Protein AF-A0A9P9AIS2-F1 (afdb_monomer)

pLDDT: mean 71.6, std 15.48, range [32.34, 92.25]

Mean predicted aligned error: 16.29 Å

InterPro domains:
  IPR005828 Major facilitator, sugar transporter-like [PF00083] (1-88)
  IPR013708 Shikimate dehydrogenase substrate binding, N-terminal [PF08501] (95-143)
  IPR022893 Shikimate dehydrogenase family [PTHR21089] (99-207)
  IPR036259 MFS transporter superfamily [G3DSA:1.20.1250.20] (1-88)
  IPR036291 NAD(P)-binding domain superfamily [SSF51735] (161-276)
  IPR046346 Aminoacid dehydrogenase-like, N-terminal domain superfamily [SSF53223] (96-160)

Solvent-accessible surface area (backbone atoms only — not comparable to full-atom values): 16142 Å² total; per-residue (Å²): 105,74,69,56,54,50,49,50,53,54,52,49,67,67,33,68,70,44,41,74,74,73,45,68,96,79,60,56,77,67,55,56,53,50,50,51,51,50,54,48,51,50,52,53,49,51,52,54,55,45,52,54,50,49,52,56,44,32,75,75,68,38,59,64,59,58,51,51,50,53,47,51,52,48,51,48,52,51,59,64,52,62,69,74,56,93,69,94,86,82,95,80,66,98,82,59,53,69,76,58,47,55,65,53,59,67,39,92,85,49,65,58,46,82,41,54,89,88,42,24,50,69,50,60,87,75,42,76,43,61,39,71,68,14,60,76,50,58,35,29,35,34,36,37,64,45,75,46,97,88,72,48,78,38,43,34,29,31,40,58,64,22,51,25,52,43,47,40,44,46,76,76,39,59,63,45,64,65,69,26,50,67,29,29,61,43,73,44,61,84,54,77,64,38,41,23,44,54,46,22,39,41,77,73,31,38,26,24,50,94,83,53,90,81,88,75,89,47,71,71,58,53,71,74,47,82,79,41,45,37,38,37,32,54,48,88,83,82,80,83,91,67,62,34,37,38,39,40,69,61,92,74,93,52,100,63,54,83,58,57,55,36,46,79,76,47,66,26,52,76,43,61,48,83,53,41,81,108

Radius of gyration: 22.43 Å; Cα contacts (8 Å, |Δi|>4): 313; chains: 1; bounding box: 65×53×56 Å

Foldseek 3Di:
DLVVVLVVLVVLLPDPVNCVPPNDPDDDPVVSVVVSVCVSVVVVVCVVVLVVVQVVCCVVPNNPVSVVVVVVVVVVVVVVVVPVPPDDDDDDDPPCVLVVVLVVCPPPPHFKDFDDPPCQQVCCVSFPEEDPLSVQLSGFGMWGWDQDPVRDIGIYTYHCLLVLLLCLCCVVPVCLLPVQAQFAEEEADDDSSSSSNVCNSCVPSNHDDPNDDDDDDDPVSVVVGHFGQEYEYPDADDEGDAEHEYEYQDDDGDQDGVNNCCVVPHVYHYGGNVRSVD

Secondary structure (DSSP, 8-state):
-HHHHHHHHHHHHH-HHHHHHHS-TT--HHHHHHHHHHHHHHHHHHHHHHHHHHHHHHHHH-SHHHHHHHHHHHHHHHHHHGGGSSS------TTSHHHHHHHHHTSTT--EEE--TTSTTGGGGGSSEE-HHHHHHT--SEEEEEE-TTS-EEEEEE-THHHHHHHHHHHH-TTHHHHTTT--EEEE--SHHHHHHHHIIIIIS---STT------SHHHHHTSPPPSEEEESSS----SSS-EEEE----S-SS-TTHHHHHHH--EEE-TTTT--

Structure (mmCIF, N/CA/C/O backbone):
data_AF-A0A9P9AIS2-F1
#
_entry.id   AF-A0A9P9AIS2-F1
#
loop_
_atom_site.group_PDB
_atom_site.id
_atom_site.type_symbol
_atom_site.label_atom_id
_atom_site.label_alt_id
_atom_site.label_comp_id
_atom_site.label_asym_id
_atom_site.label_entity_id
_atom_site.label_seq_id
_atom_site.pdbx_PDB_ins_code
_atom_site.Cartn_x
_atom_site.Cartn_y
_atom_site.Cartn_z
_atom_site.occupancy
_atom_site.B_iso_or_equiv
_atom_site.auth_seq_id
_atom_site.auth_comp_id
_atom_site.auth_asym_id
_atom_site.auth_atom_id
_atom_site.pdbx_PDB_model_num
ATOM 1 N N . MET A 1 1 ? 13.148 8.745 3.336 1.00 49.62 1 MET A N 1
ATOM 2 C CA . MET A 1 1 ? 13.350 9.157 1.929 1.00 49.62 1 MET A CA 1
ATOM 3 C C . MET A 1 1 ? 14.808 9.426 1.582 1.00 49.62 1 MET A C 1
ATOM 5 O O . MET A 1 1 ? 15.335 8.689 0.771 1.00 49.62 1 MET A O 1
ATOM 9 N N . PHE A 1 2 ? 15.511 10.345 2.255 1.00 46.72 2 PHE A N 1
ATOM 10 C CA . PHE A 1 2 ? 16.887 10.746 1.892 1.00 46.72 2 PHE A CA 1
ATOM 11 C C . PHE A 1 2 ? 17.890 9.603 1.635 1.00 46.72 2 PHE A C 1
ATOM 13 O O . PHE A 1 2 ? 18.637 9.636 0.657 1.00 46.72 2 PHE A O 1
ATOM 20 N N . GLY A 1 3 ? 17.900 8.586 2.506 1.00 47.88 3 GLY A N 1
ATOM 21 C CA . GLY A 1 3 ? 18.776 7.420 2.366 1.00 47.88 3 GLY A CA 1
ATOM 22 C C . GLY A 1 3 ? 18.378 6.499 1.211 1.00 47.88 3 GLY A C 1
ATOM 23 O O . GLY A 1 3 ? 19.255 5.992 0.522 1.00 47.88 3 GLY A O 1
ATOM 24 N N . TYR A 1 4 ? 17.075 6.343 0.958 1.00 57.88 4 TYR A N 1
ATOM 25 C CA . TYR A 1 4 ? 16.559 5.564 -0.169 1.00 57.88 4 TYR A CA 1
ATOM 26 C C . TYR A 1 4 ? 16.889 6.244 -1.497 1.00 57.88 4 TYR A C 1
ATOM 28 O O . TYR A 1 4 ? 17.464 5.605 -2.366 1.00 57.88 4 TYR A O 1
ATOM 36 N N . ASP A 1 5 ? 16.620 7.546 -1.626 1.00 55.81 5 ASP A N 1
ATOM 37 C CA . ASP A 1 5 ? 16.882 8.290 -2.863 1.00 55.81 5 ASP A CA 1
ATOM 38 C C . ASP A 1 5 ? 18.386 8.345 -3.163 1.00 55.81 5 ASP A C 1
ATOM 40 O O . ASP A 1 5 ? 18.806 8.099 -4.290 1.00 55.81 5 ASP A O 1
ATOM 44 N N . SER A 1 6 ? 19.223 8.558 -2.140 1.00 55.41 6 SER A N 1
ATOM 45 C CA . SER A 1 6 ? 20.685 8.526 -2.295 1.00 55.41 6 SER A CA 1
ATOM 46 C C . SER A 1 6 ? 21.195 7.131 -2.680 1.00 55.41 6 SER A C 1
ATOM 48 O O . SER A 1 6 ? 22.064 7.014 -3.544 1.00 55.41 6 SER A O 1
ATOM 50 N N . ALA A 1 7 ? 20.650 6.067 -2.075 1.00 60.53 7 ALA A N 1
ATOM 51 C CA . ALA A 1 7 ? 21.010 4.687 -2.398 1.00 60.53 7 ALA A CA 1
ATOM 52 C C . ALA A 1 7 ? 20.516 4.270 -3.790 1.00 60.53 7 ALA A C 1
ATOM 54 O O . ALA A 1 7 ? 21.234 3.587 -4.515 1.00 60.53 7 ALA A O 1
ATOM 55 N N . PHE A 1 8 ? 19.325 4.713 -4.190 1.00 66.44 8 PHE A N 1
ATOM 56 C CA . PHE A 1 8 ? 18.747 4.456 -5.503 1.00 66.44 8 PHE A CA 1
ATOM 57 C C . PHE A 1 8 ? 19.509 5.199 -6.603 1.00 66.44 8 PHE A C 1
ATOM 59 O O . PHE A 1 8 ? 19.852 4.591 -7.616 1.00 66.44 8 PHE A O 1
ATOM 66 N N . ILE A 1 9 ? 19.846 6.478 -6.397 1.00 65.19 9 ILE A N 1
ATOM 67 C CA . ILE A 1 9 ? 20.710 7.250 -7.303 1.00 65.19 9 ILE A CA 1
ATOM 68 C C . ILE A 1 9 ? 22.076 6.565 -7.412 1.00 65.19 9 ILE A C 1
ATOM 70 O O . ILE A 1 9 ? 22.525 6.274 -8.518 1.00 65.19 9 ILE A O 1
ATOM 74 N N . GLY A 1 10 ? 22.706 6.226 -6.282 1.00 64.12 10 GLY A N 1
ATOM 75 C CA . GLY A 1 10 ? 23.985 5.514 -6.262 1.00 64.12 10 GLY A CA 1
ATOM 76 C C . GLY A 1 10 ? 23.929 4.178 -7.008 1.00 64.12 10 GLY A C 1
ATOM 77 O O . GLY A 1 10 ? 24.762 3.917 -7.874 1.00 64.12 10 GLY A O 1
ATOM 78 N N . GLY A 1 11 ? 22.906 3.362 -6.746 1.00 65.88 11 GLY A N 1
ATOM 79 C CA . GLY A 1 11 ? 22.681 2.085 -7.421 1.00 65.88 11 GLY A CA 1
ATOM 80 C C . GLY A 1 11 ? 22.458 2.252 -8.923 1.00 65.88 11 GLY A C 1
ATOM 81 O O . GLY A 1 11 ? 23.098 1.569 -9.721 1.00 65.88 11 GLY A O 1
ATOM 82 N N . THR A 1 12 ? 21.639 3.225 -9.324 1.00 66.56 12 THR A N 1
ATOM 83 C CA . THR A 1 12 ? 21.341 3.518 -10.733 1.00 66.56 12 THR A CA 1
ATOM 84 C C . THR A 1 12 ? 22.596 3.926 -11.503 1.00 66.56 12 THR A C 1
ATOM 86 O O . THR A 1 12 ? 22.830 3.416 -12.595 1.00 66.56 12 THR A O 1
ATOM 89 N N . LEU A 1 13 ? 23.464 4.759 -10.916 1.00 66.12 13 LEU A N 1
ATOM 90 C CA . LEU A 1 13 ? 24.734 5.172 -11.531 1.00 66.12 13 LEU A CA 1
ATOM 91 C C . LEU A 1 13 ? 25.732 4.011 -11.690 1.00 66.12 13 LEU A C 1
ATOM 93 O O . LEU A 1 13 ? 26.607 4.047 -12.561 1.00 66.12 13 LEU A O 1
ATOM 97 N N . THR A 1 14 ? 25.611 2.958 -10.875 1.00 64.56 14 THR A N 1
ATOM 98 C CA . THR A 1 14 ? 26.461 1.763 -10.997 1.00 64.56 14 THR A CA 1
ATOM 99 C C . THR A 1 14 ? 25.994 0.780 -12.070 1.00 64.56 14 THR A C 1
ATOM 101 O O . THR A 1 14 ? 26.821 -0.021 -12.523 1.00 64.56 14 THR A O 1
ATOM 104 N N . LEU A 1 15 ? 24.731 0.865 -12.514 1.00 66.81 15 LEU A N 1
ATOM 105 C CA . LEU A 1 15 ? 24.146 -0.067 -13.478 1.00 66.81 15 LEU A CA 1
ATOM 106 C C . LEU A 1 15 ? 24.895 -0.036 -14.824 1.00 66.81 15 LEU A C 1
ATOM 108 O O . LEU A 1 15 ? 25.108 1.043 -15.385 1.00 66.81 15 LEU A O 1
ATOM 112 N N . PRO A 1 16 ? 25.228 -1.207 -15.404 1.00 60.47 16 PRO A N 1
ATOM 113 C CA . PRO A 1 16 ? 25.856 -1.286 -16.724 1.00 60.47 16 PRO A CA 1
ATOM 114 C C . PRO A 1 16 ? 25.036 -0.592 -17.821 1.00 60.47 16 PRO A C 1
ATOM 116 O O . PRO A 1 16 ? 25.604 0.097 -18.663 1.00 60.47 16 PRO A O 1
ATOM 119 N N . ALA A 1 17 ? 23.703 -0.707 -17.768 1.00 63.50 17 ALA A N 1
ATOM 120 C CA . ALA A 1 17 ? 22.791 -0.058 -18.711 1.00 63.50 17 ALA A CA 1
ATOM 121 C C . ALA A 1 17 ? 22.872 1.477 -18.635 1.00 63.50 17 ALA A C 1
ATOM 123 O O . ALA A 1 17 ? 22.972 2.154 -19.657 1.00 63.50 17 ALA A O 1
ATOM 124 N N . PHE A 1 18 ? 22.920 2.032 -17.420 1.00 63.72 18 PHE A N 1
ATOM 125 C CA . PHE A 1 18 ? 23.061 3.472 -17.218 1.00 63.72 18 PHE A CA 1
ATOM 126 C C . PHE A 1 18 ? 24.416 3.975 -17.730 1.00 63.72 18 PHE A C 1
ATOM 128 O O . PHE A 1 18 ? 24.476 4.954 -18.472 1.00 63.72 18 PHE A O 1
ATOM 135 N N . LYS A 1 19 ? 25.504 3.262 -17.408 1.00 65.19 19 LYS A N 1
ATOM 136 C CA . LYS A 1 19 ? 26.856 3.577 -17.902 1.00 65.19 19 LYS A CA 1
ATOM 137 C C . LYS A 1 19 ? 26.950 3.507 -19.426 1.00 65.19 19 LYS A C 1
ATOM 139 O O . LYS A 1 19 ? 27.566 4.377 -20.024 1.00 65.19 19 LYS A O 1
ATOM 144 N N . SER A 1 20 ? 26.300 2.530 -20.055 1.00 61.94 20 SER A N 1
ATOM 145 C CA . SER A 1 20 ? 26.267 2.395 -21.516 1.00 61.94 20 SER A CA 1
ATOM 146 C C . SER A 1 20 ? 25.517 3.534 -22.214 1.00 61.94 20 SER A C 1
ATOM 148 O O . SER A 1 20 ? 25.789 3.806 -23.381 1.00 61.94 20 SER A O 1
ATOM 150 N N . ARG A 1 21 ? 24.539 4.155 -21.543 1.00 62.09 21 ARG A N 1
ATOM 151 C CA . ARG A 1 21 ? 23.636 5.146 -22.147 1.00 62.09 21 ARG A CA 1
ATOM 152 C C . ARG A 1 21 ? 24.008 6.592 -21.826 1.00 62.09 21 ARG A C 1
ATOM 154 O O . ARG A 1 21 ? 23.832 7.459 -22.678 1.00 62.09 21 ARG A O 1
ATOM 161 N N . PHE A 1 22 ? 24.497 6.838 -20.614 1.00 65.62 22 PHE A N 1
ATOM 162 C CA . PHE A 1 22 ? 24.764 8.172 -20.069 1.00 65.62 22 PHE A CA 1
ATOM 163 C C . PHE A 1 22 ? 26.191 8.330 -19.524 1.00 65.62 22 PHE A C 1
ATOM 165 O O . PHE A 1 22 ? 26.574 9.430 -19.129 1.00 65.62 22 PHE A O 1
ATOM 172 N N . GLY A 1 23 ? 26.982 7.252 -19.476 1.00 59.84 23 GLY A N 1
ATOM 173 C CA . GLY A 1 23 ? 28.380 7.312 -19.059 1.00 59.84 23 GLY A CA 1
ATOM 174 C C . GLY A 1 23 ? 29.260 7.969 -20.131 1.00 59.84 23 GLY A C 1
ATOM 175 O O . GLY A 1 23 ? 29.020 7.765 -21.322 1.00 59.84 23 GLY A O 1
ATOM 176 N N . PRO A 1 24 ? 30.294 8.746 -19.755 1.00 54.38 24 PRO A N 1
ATOM 177 C CA . PRO A 1 24 ? 31.275 9.227 -20.720 1.00 54.38 24 PRO A CA 1
ATOM 178 C C . PRO A 1 24 ? 31.989 8.025 -21.343 1.00 54.38 24 PRO A C 1
ATOM 180 O O . PRO A 1 24 ? 32.438 7.141 -20.612 1.00 54.38 24 PRO A O 1
ATOM 183 N N . ALA A 1 25 ? 32.116 8.012 -22.671 1.00 50.78 25 ALA A N 1
ATOM 184 C CA . ALA A 1 25 ? 32.712 6.909 -23.427 1.00 50.78 25 ALA A CA 1
ATOM 185 C C . ALA A 1 25 ? 34.157 6.553 -22.999 1.00 50.78 25 ALA A C 1
ATOM 187 O O . ALA A 1 25 ? 34.585 5.437 -23.263 1.00 50.78 25 ALA A O 1
ATOM 188 N N . ASP A 1 26 ? 34.852 7.447 -22.275 1.00 51.66 26 ASP A N 1
ATOM 189 C CA . ASP A 1 26 ? 36.255 7.312 -21.840 1.00 51.66 26 ASP A CA 1
ATOM 190 C C . ASP A 1 26 ? 36.499 7.686 -20.353 1.00 51.66 26 ASP A C 1
ATOM 192 O O . ASP A 1 26 ? 37.522 8.270 -19.987 1.00 51.66 26 ASP A O 1
ATOM 196 N N . ALA A 1 27 ? 35.563 7.403 -19.440 1.00 52.28 27 ALA A N 1
ATOM 197 C CA . ALA A 1 27 ? 35.760 7.736 -18.024 1.00 52.28 27 ALA A CA 1
ATOM 198 C C . ALA A 1 27 ? 36.690 6.738 -17.304 1.00 52.28 27 ALA A C 1
ATOM 200 O O . ALA A 1 27 ? 36.272 5.655 -16.894 1.00 52.28 27 ALA A O 1
ATOM 201 N N . SER A 1 28 ? 37.940 7.141 -17.060 1.00 54.16 28 SER A N 1
ATOM 202 C CA . SER A 1 28 ? 38.787 6.539 -16.019 1.00 54.16 28 SER A CA 1
ATOM 203 C C . SER A 1 28 ? 38.023 6.468 -14.681 1.00 54.16 28 SER A C 1
ATOM 205 O O . SER A 1 28 ? 37.231 7.361 -14.375 1.00 54.16 28 SER A O 1
ATOM 207 N N . GLY A 1 29 ? 38.240 5.427 -13.866 1.00 56.41 29 GLY A N 1
ATOM 208 C CA . GLY A 1 29 ? 37.430 5.144 -12.664 1.00 56.41 29 GLY A CA 1
ATOM 209 C C . GLY A 1 29 ? 37.249 6.314 -11.679 1.00 56.41 29 GLY A C 1
ATOM 210 O O . GLY A 1 29 ? 36.226 6.383 -10.998 1.00 56.41 29 GLY A O 1
ATOM 211 N N . ASN A 1 30 ? 38.174 7.281 -11.662 1.00 56.72 30 ASN A N 1
ATOM 212 C CA . ASN A 1 30 ? 38.060 8.502 -10.860 1.00 56.72 30 ASN A CA 1
ATOM 213 C C . ASN A 1 30 ? 36.921 9.433 -11.314 1.00 56.72 30 ASN A C 1
ATOM 215 O O . ASN A 1 30 ? 36.244 10.019 -10.475 1.00 56.72 30 ASN A O 1
ATOM 219 N N . THR A 1 31 ? 36.653 9.556 -12.615 1.00 58.88 31 THR A N 1
ATOM 220 C CA . THR A 1 31 ? 35.688 10.534 -13.147 1.00 58.88 31 THR A CA 1
ATOM 221 C C . THR A 1 31 ? 34.235 10.132 -12.859 1.00 58.88 31 THR A C 1
ATOM 223 O O . THR A 1 31 ? 33.400 10.985 -12.561 1.00 58.88 31 THR A O 1
ATOM 226 N N . ALA A 1 32 ? 33.927 8.831 -12.877 1.00 60.06 32 ALA A N 1
ATOM 227 C CA . ALA A 1 32 ? 32.591 8.306 -12.569 1.00 60.06 32 ALA A CA 1
ATOM 228 C C . ALA A 1 32 ? 32.250 8.390 -11.068 1.00 60.06 32 ALA A C 1
ATOM 230 O O . ALA A 1 32 ? 31.109 8.689 -10.698 1.00 60.06 32 ALA A O 1
ATOM 231 N N . ALA A 1 33 ? 33.245 8.167 -10.203 1.00 60.94 33 ALA A N 1
ATOM 232 C CA . ALA A 1 33 ? 33.103 8.343 -8.761 1.00 60.94 33 ALA A CA 1
ATOM 233 C C . ALA A 1 33 ? 32.867 9.820 -8.406 1.00 60.94 33 ALA A C 1
ATOM 235 O O . ALA A 1 33 ? 31.947 10.127 -7.648 1.00 60.94 33 ALA A O 1
ATOM 236 N N . SER A 1 34 ? 33.619 10.741 -9.023 1.00 65.19 34 SER A N 1
ATOM 237 C CA . SER A 1 34 ? 33.411 12.184 -8.855 1.00 65.19 34 SER A CA 1
ATOM 238 C C . SER A 1 34 ? 32.039 12.643 -9.357 1.00 65.19 34 SER A C 1
ATOM 240 O O . SER A 1 34 ? 31.379 13.411 -8.665 1.00 65.19 34 SER A O 1
ATOM 242 N N . LEU A 1 35 ? 31.561 12.145 -10.504 1.00 66.81 35 LEU A N 1
ATOM 243 C CA . LEU A 1 35 ? 30.224 12.472 -11.017 1.00 66.81 35 LEU A CA 1
ATOM 244 C C . LEU A 1 35 ? 29.118 12.008 -10.055 1.00 66.81 35 LEU A C 1
ATOM 246 O O . LEU A 1 35 ? 28.203 12.767 -9.747 1.00 66.81 35 LEU A O 1
ATOM 250 N N . SER A 1 36 ? 29.233 10.784 -9.534 1.00 63.94 36 SER A N 1
ATOM 251 C CA . SER A 1 36 ? 28.271 10.233 -8.571 1.00 63.94 36 SER A CA 1
ATOM 252 C C . SER A 1 36 ? 28.259 11.031 -7.270 1.00 63.94 36 SER A C 1
ATOM 254 O O . SER A 1 36 ? 27.193 11.361 -6.752 1.00 63.94 36 SER A O 1
ATOM 256 N N . ALA A 1 37 ? 29.441 11.413 -6.780 1.00 68.62 37 ALA A N 1
ATOM 257 C CA . ALA A 1 37 ? 29.578 12.267 -5.608 1.00 68.62 37 ALA A CA 1
ATOM 258 C C . ALA A 1 37 ? 28.977 13.665 -5.836 1.00 68.62 37 ALA A C 1
ATOM 260 O O . ALA A 1 37 ? 28.320 14.193 -4.941 1.00 68.62 37 ALA A O 1
ATOM 261 N N . ILE A 1 38 ? 29.134 14.251 -7.028 1.00 74.19 38 ILE A N 1
ATOM 262 C CA . ILE A 1 38 ? 28.543 15.551 -7.386 1.00 74.19 38 ILE A CA 1
ATOM 263 C C . ILE A 1 38 ? 27.016 15.464 -7.460 1.00 74.19 38 ILE A C 1
ATOM 265 O O . ILE A 1 38 ? 26.338 16.335 -6.924 1.00 74.19 38 ILE A O 1
ATOM 269 N N . ILE A 1 39 ? 26.454 14.416 -8.069 1.00 72.38 39 ILE A N 1
ATOM 270 C CA . ILE A 1 39 ? 24.995 14.241 -8.170 1.00 72.38 39 ILE A CA 1
ATOM 271 C C . ILE A 1 39 ? 24.381 14.089 -6.776 1.00 72.38 39 ILE A C 1
ATOM 273 O O . ILE A 1 39 ? 23.425 14.788 -6.441 1.00 72.38 39 ILE A O 1
ATOM 277 N N . VAL A 1 40 ? 24.960 13.215 -5.946 1.00 69.50 40 VAL A N 1
ATOM 278 C CA . VAL A 1 40 ? 24.475 12.986 -4.583 1.00 69.50 40 VAL A CA 1
ATOM 279 C C . VAL A 1 40 ? 24.632 14.254 -3.747 1.00 69.50 40 VAL A C 1
ATOM 281 O O . VAL A 1 40 ? 23.651 14.712 -3.178 1.00 69.50 40 VAL A O 1
ATOM 284 N N . SER A 1 41 ? 25.805 14.891 -3.718 1.00 77.62 41 SER A N 1
ATOM 285 C CA . SER A 1 41 ? 26.003 16.119 -2.924 1.00 77.62 41 SER A CA 1
ATOM 286 C C . SER A 1 41 ? 25.110 17.281 -3.376 1.00 77.62 41 SER A C 1
ATOM 288 O O . SER A 1 41 ? 24.593 18.009 -2.531 1.00 77.62 41 SER A O 1
ATOM 290 N N . THR A 1 42 ? 24.846 17.420 -4.678 1.00 77.12 42 THR A N 1
ATOM 291 C CA . THR A 1 42 ? 23.924 18.437 -5.214 1.00 77.12 42 THR A CA 1
ATOM 292 C C . THR A 1 42 ? 22.481 18.170 -4.781 1.00 77.12 42 THR A C 1
ATOM 294 O O . THR A 1 42 ? 21.787 19.095 -4.359 1.00 77.12 42 THR A O 1
ATOM 297 N N . PHE A 1 43 ? 22.037 16.908 -4.815 1.00 75.31 43 PHE A N 1
ATOM 298 C CA . PHE A 1 43 ? 20.732 16.503 -4.285 1.00 75.31 43 PHE A CA 1
ATOM 299 C C . PHE A 1 43 ? 20.626 16.800 -2.783 1.00 75.31 43 PHE A C 1
ATOM 301 O O . PHE A 1 43 ? 19.666 17.427 -2.339 1.00 75.31 43 PHE A O 1
ATOM 308 N N . GLN A 1 44 ? 21.651 16.432 -2.009 1.00 76.44 44 GLN A N 1
ATOM 309 C CA . GLN A 1 44 ? 21.681 16.662 -0.565 1.00 76.44 44 GLN A CA 1
ATOM 310 C C . GLN A 1 44 ? 21.638 18.157 -0.216 1.00 76.44 44 GLN A C 1
ATOM 312 O O . GLN A 1 44 ? 20.874 18.558 0.663 1.00 76.44 44 GLN A O 1
ATOM 317 N N . ALA A 1 45 ? 22.400 18.988 -0.933 1.00 80.31 45 ALA A N 1
ATOM 318 C CA . ALA A 1 45 ? 22.374 20.439 -0.777 1.00 80.31 45 ALA A CA 1
ATOM 319 C C . ALA A 1 45 ? 20.994 21.018 -1.126 1.00 80.31 45 ALA A C 1
ATOM 321 O O . ALA A 1 45 ? 20.438 21.797 -0.352 1.00 80.31 45 ALA A O 1
ATOM 322 N N . GLY A 1 46 ? 20.402 20.591 -2.247 1.00 81.19 46 GLY A N 1
ATOM 323 C CA . GLY A 1 46 ? 19.066 21.017 -2.664 1.00 81.19 4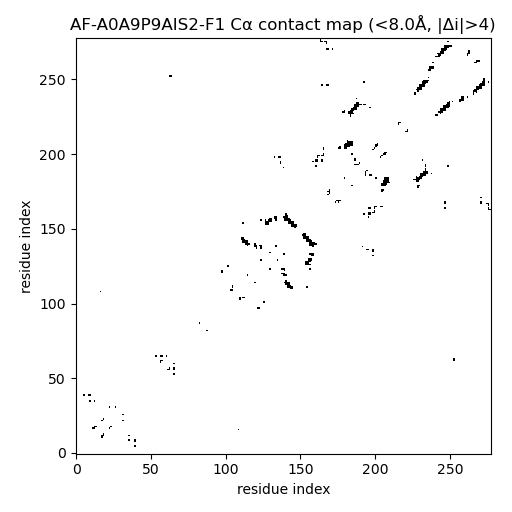6 GLY A CA 1
ATOM 324 C C . GLY A 1 46 ? 17.998 20.696 -1.620 1.00 81.19 46 GLY A C 1
ATOM 325 O O . GLY A 1 46 ? 17.183 21.553 -1.284 1.00 81.19 46 GLY A O 1
ATOM 326 N N . CYS A 1 47 ? 18.037 19.501 -1.035 1.00 76.25 47 CYS A N 1
ATOM 327 C CA . CYS A 1 47 ? 17.098 19.137 0.017 1.00 76.25 47 CYS A CA 1
ATOM 328 C C . CYS A 1 47 ? 17.364 19.866 1.346 1.00 76.25 47 CYS A C 1
ATOM 330 O O . CYS A 1 47 ? 16.405 20.206 2.036 1.00 76.25 47 CYS A O 1
ATOM 332 N N . PHE A 1 48 ? 18.624 20.143 1.702 1.00 81.31 48 PHE A N 1
ATOM 333 C CA . PHE A 1 48 ? 18.973 20.913 2.902 1.00 81.31 48 PHE A CA 1
ATOM 334 C C . PHE A 1 48 ? 18.422 22.344 2.834 1.00 81.31 48 PHE A C 1
ATOM 336 O O . PHE A 1 48 ? 17.667 22.767 3.711 1.00 81.31 48 PHE A O 1
ATOM 343 N N . PHE A 1 49 ? 18.727 23.073 1.757 1.00 83.38 49 PHE A N 1
ATOM 344 C CA . PHE A 1 49 ? 18.215 24.432 1.569 1.00 83.38 49 PHE A CA 1
ATOM 345 C C . PHE A 1 49 ? 16.706 24.443 1.313 1.00 83.38 49 PHE A C 1
ATOM 347 O O . PHE A 1 49 ? 16.005 25.315 1.823 1.00 83.38 49 PHE A O 1
ATOM 354 N N . GLY A 1 50 ? 16.188 23.445 0.593 1.00 79.69 50 GLY A N 1
ATOM 355 C CA . GLY A 1 50 ? 14.757 23.266 0.369 1.00 79.69 50 GLY A CA 1
ATOM 356 C C . GLY A 1 50 ? 13.980 23.100 1.673 1.00 79.69 50 GLY A C 1
ATOM 357 O O . GLY A 1 50 ? 12.953 23.746 1.848 1.00 79.69 50 GLY A O 1
ATOM 358 N N . ALA A 1 51 ? 14.488 22.313 2.626 1.00 78.25 51 ALA A N 1
ATOM 359 C CA . ALA A 1 51 ? 13.856 22.137 3.932 1.00 78.25 51 ALA A CA 1
ATOM 360 C C . ALA A 1 51 ? 13.820 23.442 4.746 1.00 78.25 51 ALA A C 1
ATOM 362 O O . ALA A 1 51 ? 12.787 23.766 5.334 1.00 78.25 51 ALA A O 1
ATOM 363 N N . ILE A 1 52 ? 14.910 24.219 4.734 1.00 82.88 52 ILE A N 1
ATOM 364 C CA . ILE A 1 52 ? 14.990 25.518 5.424 1.00 82.88 52 ILE A CA 1
ATOM 365 C C . ILE A 1 52 ? 14.013 26.527 4.806 1.00 82.88 52 ILE A C 1
ATOM 367 O O . ILE A 1 52 ? 13.261 27.188 5.524 1.00 82.88 52 ILE A O 1
ATOM 371 N N . LEU A 1 53 ? 13.989 26.627 3.474 1.00 81.12 53 LEU A N 1
ATOM 372 C CA . LEU A 1 53 ? 13.108 27.550 2.759 1.00 81.12 53 LEU A CA 1
ATOM 373 C C . LEU A 1 53 ? 11.639 27.160 2.931 1.00 81.12 53 LEU A C 1
ATOM 375 O O . LEU A 1 53 ? 10.816 28.011 3.260 1.00 81.12 53 LEU A O 1
ATOM 379 N N . VAL A 1 54 ? 11.306 25.875 2.784 1.00 74.44 54 VAL A N 1
ATOM 380 C CA . VAL A 1 54 ? 9.941 25.378 2.995 1.00 74.44 54 VAL A CA 1
ATOM 381 C C . VAL A 1 54 ? 9.483 25.649 4.420 1.00 74.44 54 VAL A C 1
ATOM 383 O O . VAL A 1 54 ? 8.342 26.066 4.587 1.00 74.44 54 VAL A O 1
ATOM 386 N N . TYR A 1 55 ? 10.334 25.465 5.433 1.00 75.62 55 TYR A N 1
ATOM 387 C CA . TYR A 1 55 ? 9.988 25.800 6.816 1.00 75.62 55 TYR A CA 1
ATOM 388 C C . TYR A 1 55 ? 9.642 27.291 6.964 1.00 75.62 55 TYR A C 1
ATOM 390 O O . TYR A 1 55 ? 8.545 27.627 7.412 1.00 75.62 55 TYR A O 1
ATOM 398 N N . TYR A 1 56 ? 10.514 28.179 6.476 1.00 79.50 56 TYR A N 1
ATOM 399 C CA . TYR A 1 56 ? 10.311 29.630 6.531 1.00 79.50 56 TYR A CA 1
ATOM 400 C C . TYR A 1 56 ? 9.033 30.091 5.808 1.00 79.50 56 TYR A C 1
ATOM 402 O O . TYR A 1 56 ? 8.231 30.852 6.356 1.00 79.50 56 TYR A O 1
ATOM 410 N N . PHE A 1 57 ? 8.811 29.620 4.577 1.00 74.50 57 PHE A N 1
ATOM 411 C CA . PHE A 1 57 ? 7.635 30.000 3.793 1.00 74.50 57 PHE A CA 1
ATOM 412 C C . PHE A 1 57 ? 6.352 29.342 4.303 1.00 74.50 57 PHE A C 1
ATOM 414 O O . PHE A 1 57 ? 5.286 29.950 4.224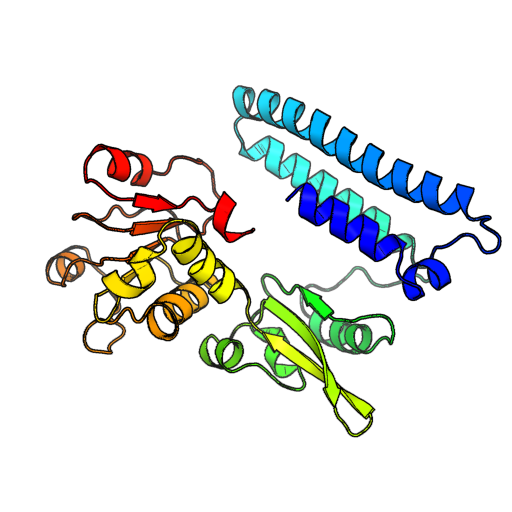 1.00 74.50 57 PHE A O 1
ATOM 421 N N . THR A 1 58 ? 6.437 28.140 4.878 1.00 71.44 58 THR A N 1
ATOM 422 C CA . THR A 1 58 ? 5.282 27.471 5.490 1.00 71.44 58 THR A CA 1
ATOM 423 C C . THR A 1 58 ? 4.781 28.232 6.713 1.00 71.44 58 THR A C 1
ATOM 425 O O . THR A 1 58 ? 3.567 28.361 6.862 1.00 71.44 58 THR A O 1
ATOM 428 N N . GLU A 1 59 ? 5.673 28.760 7.560 1.00 75.38 59 GLU A N 1
ATOM 429 C CA . GLU A 1 59 ? 5.257 29.555 8.725 1.00 75.38 59 GLU A CA 1
ATOM 430 C C . GLU A 1 59 ? 4.666 30.915 8.335 1.00 75.38 59 GLU A C 1
ATOM 432 O O . GLU A 1 59 ? 3.700 31.356 8.954 1.00 75.38 59 GLU A O 1
ATOM 437 N N . LYS A 1 60 ? 5.189 31.570 7.288 1.00 71.31 60 LYS A N 1
ATOM 438 C CA . LYS A 1 60 ? 4.700 32.899 6.877 1.00 71.31 60 LYS A CA 1
ATOM 439 C C . LYS A 1 60 ? 3.476 32.890 5.962 1.00 71.31 60 LYS A C 1
ATOM 441 O O . LYS A 1 60 ? 2.651 33.792 6.064 1.00 71.31 60 LYS A O 1
ATOM 446 N N . LEU A 1 61 ? 3.383 31.938 5.034 1.00 68.00 61 LEU A N 1
ATOM 447 C CA . LEU A 1 61 ? 2.395 31.948 3.941 1.00 68.00 61 LEU A CA 1
ATOM 448 C C . LEU A 1 61 ? 1.419 30.764 4.000 1.00 68.00 61 LEU A C 1
ATOM 450 O O . LEU A 1 61 ? 0.515 30.652 3.168 1.00 68.00 61 LEU A O 1
ATOM 454 N N . GLY A 1 62 ? 1.591 29.868 4.975 1.00 65.81 62 GLY A N 1
ATOM 455 C CA . GLY A 1 62 ? 0.893 28.590 5.016 1.00 65.81 62 GLY A CA 1
ATOM 456 C C . GLY A 1 62 ? 1.423 27.606 3.966 1.00 65.81 62 GLY A C 1
ATOM 457 O O . GLY A 1 62 ? 2.151 27.950 3.044 1.00 65.81 62 GLY A O 1
ATOM 458 N N . ARG A 1 63 ? 1.051 26.330 4.091 1.00 60.16 63 ARG A N 1
ATOM 459 C CA . ARG A 1 63 ? 1.653 25.214 3.330 1.00 60.16 63 ARG A CA 1
ATOM 460 C C . ARG A 1 63 ? 1.217 25.111 1.860 1.00 60.16 63 ARG A C 1
ATOM 462 O O . ARG A 1 63 ? 1.865 24.417 1.085 1.00 60.16 63 ARG A O 1
ATOM 469 N N . ARG A 1 64 ? 0.123 25.775 1.464 1.00 63.31 64 ARG A N 1
ATOM 470 C CA . ARG A 1 64 ? -0.479 25.641 0.121 1.00 63.31 64 ARG A CA 1
ATOM 471 C C . ARG A 1 64 ? 0.383 26.267 -0.975 1.00 63.31 64 ARG A C 1
ATOM 473 O O . ARG A 1 64 ? 0.600 25.627 -1.997 1.00 63.31 64 ARG A O 1
ATOM 480 N N . ILE A 1 65 ? 0.854 27.496 -0.760 1.00 71.62 65 ILE A N 1
ATOM 481 C CA . ILE A 1 65 ? 1.649 28.236 -1.751 1.00 71.62 65 ILE A CA 1
ATOM 482 C C . ILE A 1 65 ? 3.016 27.560 -1.964 1.00 71.62 65 ILE A C 1
ATOM 484 O O . ILE A 1 65 ? 3.304 27.220 -3.109 1.00 71.62 65 ILE A O 1
ATOM 488 N N . PRO A 1 66 ? 3.788 27.214 -0.912 1.00 72.81 66 PRO A N 1
ATOM 489 C CA . PRO A 1 66 ? 5.061 26.514 -1.075 1.00 72.81 66 PRO A CA 1
ATOM 490 C C . PRO A 1 66 ? 4.915 25.158 -1.772 1.00 72.81 66 PRO A C 1
ATOM 492 O O . PRO A 1 66 ? 5.745 24.804 -2.596 1.00 72.81 66 PRO A O 1
ATOM 495 N N . LEU A 1 67 ? 3.844 24.399 -1.500 1.00 69.56 67 LEU A N 1
ATOM 496 C CA . LEU A 1 67 ? 3.602 23.122 -2.184 1.00 69.56 67 LEU A CA 1
ATOM 497 C C . LEU A 1 67 ? 3.250 23.301 -3.665 1.00 69.56 67 LEU A C 1
ATOM 499 O O . LEU A 1 67 ? 3.679 22.494 -4.487 1.00 69.56 67 LEU A O 1
ATOM 503 N N . MET A 1 68 ? 2.491 24.344 -4.015 1.00 74.44 68 MET A N 1
ATOM 504 C CA . MET A 1 68 ? 2.221 24.686 -5.415 1.00 74.44 68 MET A CA 1
ATOM 505 C C . MET A 1 68 ? 3.497 25.123 -6.140 1.00 74.44 68 MET A C 1
ATOM 507 O O . MET A 1 68 ? 3.710 24.718 -7.277 1.00 74.44 68 MET A O 1
ATOM 511 N N . GLU A 1 69 ? 4.368 25.886 -5.478 1.00 78.06 69 GLU A N 1
ATOM 512 C CA . GLU A 1 69 ? 5.667 26.290 -6.023 1.00 78.06 69 GLU A CA 1
ATOM 513 C C . GLU A 1 69 ? 6.616 25.099 -6.184 1.00 78.06 69 GLU A C 1
ATOM 515 O O . GLU A 1 69 ? 7.200 24.926 -7.250 1.00 78.06 69 GLU A O 1
ATOM 520 N N . CYS A 1 70 ? 6.719 24.220 -5.182 1.00 72.94 70 CYS A N 1
ATOM 521 C CA . CYS A 1 70 ? 7.480 22.976 -5.295 1.00 72.94 70 CYS A CA 1
ATOM 522 C C . CYS A 1 70 ? 6.947 22.091 -6.429 1.00 72.94 70 CYS A C 1
ATOM 524 O O . CYS A 1 70 ? 7.741 21.536 -7.185 1.00 72.94 70 CYS A O 1
ATOM 526 N N . GLY A 1 71 ? 5.621 21.989 -6.573 1.00 71.25 71 GLY A N 1
ATOM 527 C CA . GLY A 1 71 ? 4.979 21.285 -7.683 1.00 71.25 71 GLY A CA 1
ATOM 528 C C . GLY A 1 71 ? 5.330 21.899 -9.037 1.00 71.25 71 GLY A C 1
ATOM 529 O O . GLY A 1 71 ? 5.742 21.183 -9.940 1.00 71.25 71 GLY A O 1
ATOM 530 N N . ALA A 1 72 ? 5.280 23.226 -9.161 1.00 76.94 72 ALA A N 1
ATOM 531 C CA . ALA A 1 72 ? 5.650 23.926 -10.388 1.00 76.94 72 ALA A CA 1
ATOM 532 C C . ALA A 1 72 ? 7.140 23.763 -10.737 1.00 76.94 72 ALA A C 1
ATOM 534 O O . ALA A 1 72 ? 7.482 23.574 -11.903 1.00 76.94 72 ALA A O 1
ATOM 535 N N . ILE A 1 73 ? 8.031 23.798 -9.741 1.00 79.25 73 ILE A N 1
ATOM 536 C CA . ILE A 1 73 ? 9.469 23.543 -9.921 1.00 79.25 73 ILE A CA 1
ATOM 537 C C . ILE A 1 73 ? 9.704 22.091 -10.349 1.00 79.25 73 ILE A C 1
ATOM 539 O O . ILE A 1 73 ? 10.512 21.839 -11.243 1.00 79.25 73 ILE A O 1
ATOM 543 N N . PHE A 1 74 ? 8.987 21.139 -9.748 1.00 76.12 74 PHE A N 1
ATOM 544 C CA . PHE A 1 74 ? 9.045 19.732 -10.132 1.00 76.12 74 PHE A CA 1
ATOM 545 C C . PHE A 1 74 ? 8.567 19.525 -11.572 1.00 76.12 74 PHE A C 1
ATOM 547 O O . PHE A 1 74 ? 9.270 18.899 -12.362 1.00 76.12 74 PHE A O 1
ATOM 554 N N . ASP A 1 75 ? 7.422 20.103 -11.937 1.00 74.19 75 ASP A N 1
ATOM 555 C CA . ASP A 1 75 ? 6.865 20.030 -13.287 1.00 74.19 75 ASP A CA 1
ATOM 556 C C . ASP A 1 75 ? 7.802 20.677 -14.311 1.00 74.19 75 ASP A C 1
ATOM 558 O O . ASP A 1 75 ? 8.036 20.110 -15.377 1.00 74.19 75 ASP A O 1
ATOM 562 N N . LEU A 1 76 ? 8.408 21.823 -13.982 1.00 77.06 76 LEU A N 1
ATOM 563 C CA . LEU A 1 76 ? 9.432 22.456 -14.812 1.00 77.06 76 LEU A CA 1
ATOM 564 C C . LEU A 1 76 ? 10.648 21.536 -14.982 1.00 77.06 76 LEU A C 1
ATOM 566 O O . LEU A 1 76 ? 11.130 21.355 -16.098 1.00 77.06 76 LEU A O 1
ATOM 570 N N . GLY A 1 77 ? 11.119 20.920 -13.896 1.00 70.31 77 GLY A N 1
ATOM 571 C CA . GLY A 1 77 ? 12.210 19.950 -13.919 1.00 70.31 77 GLY A CA 1
ATOM 572 C C . GLY A 1 77 ? 11.887 18.726 -14.777 1.00 70.31 77 GLY A C 1
ATOM 573 O O . GLY A 1 77 ? 12.734 18.285 -15.553 1.00 70.31 77 GLY A O 1
ATOM 574 N N . ALA A 1 78 ? 10.660 18.211 -14.696 1.00 67.25 78 ALA A N 1
ATOM 575 C CA . ALA A 1 78 ? 10.182 17.118 -15.532 1.00 67.25 78 ALA A CA 1
ATOM 576 C C . ALA A 1 78 ? 10.127 17.543 -17.006 1.00 67.25 78 ALA A C 1
ATOM 578 O O . ALA A 1 78 ? 10.675 16.848 -17.859 1.00 67.25 78 ALA A O 1
ATOM 579 N N . ILE A 1 79 ? 9.558 18.717 -17.307 1.00 75.06 79 ILE A N 1
ATOM 580 C CA . ILE A 1 79 ? 9.497 19.293 -18.659 1.00 75.06 79 ILE A CA 1
ATOM 581 C C . ILE A 1 79 ? 10.896 19.492 -19.243 1.00 75.06 79 ILE A C 1
ATOM 583 O O . ILE A 1 79 ? 11.075 19.243 -20.430 1.00 75.06 79 ILE A O 1
ATOM 587 N N . LEU A 1 80 ? 11.881 19.906 -18.443 1.00 68.44 80 LEU A N 1
ATOM 588 C CA . LEU A 1 80 ? 13.274 20.079 -18.868 1.00 68.44 80 LEU A CA 1
ATOM 589 C C . LEU A 1 80 ? 14.015 18.752 -19.089 1.00 68.44 80 LEU A C 1
ATOM 591 O O . LEU A 1 80 ? 15.000 18.731 -19.823 1.00 68.44 80 LEU A O 1
ATOM 595 N N . GLN A 1 81 ? 13.554 17.646 -18.501 1.00 60.06 81 GLN A N 1
ATOM 596 C CA . GLN A 1 81 ? 14.132 16.315 -18.720 1.00 60.06 81 GLN A CA 1
ATOM 597 C C . GLN A 1 81 ? 13.617 15.658 -20.011 1.00 60.06 81 GLN A C 1
ATOM 599 O O . GLN A 1 81 ? 14.365 14.923 -20.662 1.00 60.06 81 GLN A O 1
ATOM 604 N N . VAL A 1 82 ? 12.389 15.981 -20.443 1.00 58.44 82 VAL A N 1
ATOM 605 C CA . VAL A 1 82 ? 11.768 15.461 -21.682 1.00 58.44 82 VAL A CA 1
ATOM 606 C C . VAL A 1 82 ? 12.617 15.675 -22.959 1.00 58.44 82 VAL A C 1
ATOM 608 O O . VAL A 1 82 ? 12.674 14.755 -23.775 1.00 58.44 82 VAL A O 1
ATOM 611 N N . PRO A 1 83 ? 13.312 16.810 -23.188 1.00 55.53 83 PRO A N 1
ATOM 612 C CA . PRO A 1 83 ? 14.076 17.051 -24.411 1.00 55.53 83 PRO A CA 1
ATOM 613 C C . PRO A 1 83 ? 15.461 16.393 -24.427 1.00 55.53 83 PRO A C 1
ATOM 615 O O . PRO A 1 83 ? 16.103 16.399 -25.475 1.00 55.53 83 PRO A O 1
ATOM 618 N N . SER A 1 84 ? 15.941 15.832 -23.309 1.00 47.34 84 SER A N 1
ATOM 619 C CA . SER A 1 84 ? 17.279 15.215 -23.247 1.00 47.34 84 SER A CA 1
ATOM 620 C C . SER A 1 84 ? 17.359 13.856 -23.955 1.00 47.34 84 SER A C 1
ATOM 622 O O . SER A 1 84 ? 18.444 13.376 -24.277 1.00 47.34 84 SER A O 1
ATOM 624 N N . SER A 1 85 ? 16.210 13.264 -24.291 1.00 46.56 85 SER A N 1
ATOM 625 C CA . SER A 1 85 ? 16.140 12.145 -25.226 1.00 46.56 85 SER A CA 1
ATOM 626 C C . SER A 1 85 ? 16.031 12.694 -26.644 1.00 46.56 85 SER A C 1
ATOM 628 O O . SER A 1 85 ? 14.983 13.180 -27.067 1.00 46.56 85 SER A O 1
ATOM 630 N N . GLY A 1 86 ? 17.136 12.640 -27.387 1.00 40.91 86 GLY A N 1
ATOM 631 C CA . GLY A 1 86 ? 17.190 13.032 -28.791 1.00 40.91 86 GLY A CA 1
ATOM 632 C C . GLY A 1 86 ? 16.202 12.244 -29.656 1.00 40.91 86 GLY A C 1
ATOM 633 O O . GLY A 1 86 ? 16.551 11.198 -30.191 1.00 40.91 86 GLY A O 1
ATOM 634 N N . LYS A 1 87 ? 14.977 12.765 -29.790 1.00 37.34 87 LYS A N 1
ATOM 635 C CA . LYS A 1 87 ? 14.104 12.791 -30.977 1.00 37.34 87 LYS A CA 1
ATOM 636 C C . LYS A 1 87 ? 12.748 13.387 -30.582 1.00 37.34 87 LYS A C 1
ATOM 638 O O . LYS A 1 87 ? 12.003 12.837 -29.781 1.00 37.34 87 LYS A O 1
ATOM 643 N N . ARG A 1 88 ? 12.439 14.540 -31.186 1.00 42.91 88 ARG A N 1
ATOM 644 C CA . ARG A 1 88 ? 11.154 15.255 -31.113 1.00 42.91 88 ARG A CA 1
ATOM 645 C C . ARG A 1 88 ? 9.968 14.304 -31.312 1.00 42.91 88 ARG A C 1
ATOM 647 O O . ARG A 1 88 ? 9.902 13.654 -32.351 1.00 42.91 88 ARG A O 1
ATOM 654 N N . SER A 1 89 ? 8.976 14.349 -30.420 1.00 32.34 89 SER A N 1
ATOM 655 C CA . SER A 1 89 ? 7.572 14.690 -30.741 1.00 32.34 89 SER A CA 1
ATOM 656 C C . SER A 1 89 ? 6.577 14.228 -29.663 1.00 32.34 89 SER A C 1
ATOM 658 O O . SER A 1 89 ? 6.729 13.176 -29.057 1.00 32.34 89 SER A O 1
ATOM 660 N N . HIS A 1 90 ? 5.491 15.002 -29.528 1.00 37.38 90 HIS A N 1
ATOM 661 C CA . HIS A 1 90 ? 4.186 14.632 -28.950 1.00 37.38 90 HIS A CA 1
ATOM 662 C C . HIS A 1 90 ? 3.887 14.936 -27.476 1.00 37.38 90 HIS A C 1
ATOM 664 O O . HIS A 1 90 ? 3.466 14.065 -26.721 1.00 37.38 90 HIS A O 1
ATOM 670 N N . LEU A 1 91 ? 3.863 16.228 -27.139 1.00 35.41 91 LEU A N 1
ATOM 671 C CA . LEU A 1 91 ? 3.066 16.737 -26.020 1.00 35.41 91 LEU A CA 1
ATOM 672 C C . LEU A 1 91 ? 1.689 17.226 -26.513 1.00 35.41 91 LEU A C 1
ATOM 674 O O . LEU A 1 91 ? 1.499 18.406 -26.781 1.00 35.41 91 LEU A O 1
ATOM 678 N N . ARG A 1 92 ? 0.733 16.299 -26.683 1.00 35.97 92 ARG A N 1
ATOM 679 C CA . ARG A 1 92 ? -0.725 16.563 -26.668 1.00 35.97 92 ARG A CA 1
ATOM 680 C C . ARG A 1 92 ? -1.477 15.226 -26.637 1.00 35.97 92 ARG A C 1
ATOM 682 O O . ARG A 1 92 ? -1.516 14.565 -27.671 1.00 35.97 92 ARG A O 1
ATOM 689 N N . ARG A 1 93 ? -2.082 14.840 -25.497 1.00 37.94 93 ARG A N 1
ATOM 690 C CA . ARG A 1 93 ? -3.423 14.194 -25.387 1.00 37.94 93 ARG A CA 1
ATOM 691 C C . ARG A 1 93 ? -3.667 13.484 -24.044 1.00 37.94 93 ARG A C 1
ATOM 693 O O . ARG A 1 93 ? -3.094 12.442 -23.753 1.00 37.94 93 ARG A O 1
ATOM 700 N N . SER A 1 94 ? -4.668 14.000 -23.332 1.00 37.75 94 SER A N 1
ATOM 701 C CA . SER A 1 94 ? -5.207 13.573 -22.029 1.00 37.75 94 SER A CA 1
ATOM 702 C C . SER A 1 94 ? -6.065 12.280 -22.047 1.00 37.75 94 SER A C 1
ATOM 704 O O . SER A 1 94 ? -6.717 11.954 -21.067 1.00 37.75 94 SER A O 1
ATOM 706 N N . ARG A 1 95 ? -6.099 11.485 -23.130 1.00 33.25 95 ARG A N 1
ATOM 707 C CA . ARG A 1 95 ? -6.859 10.202 -23.152 1.00 33.25 95 ARG A CA 1
ATOM 708 C C . ARG A 1 95 ? -6.210 9.046 -23.927 1.00 33.25 95 ARG A C 1
ATOM 710 O O . ARG A 1 95 ? -6.679 7.923 -23.828 1.00 33.25 95 ARG A O 1
ATOM 717 N N . SER A 1 96 ? -5.114 9.278 -24.656 1.00 36.47 96 SER A N 1
ATOM 718 C CA . SER A 1 96 ? -4.446 8.257 -25.491 1.00 36.47 96 SER A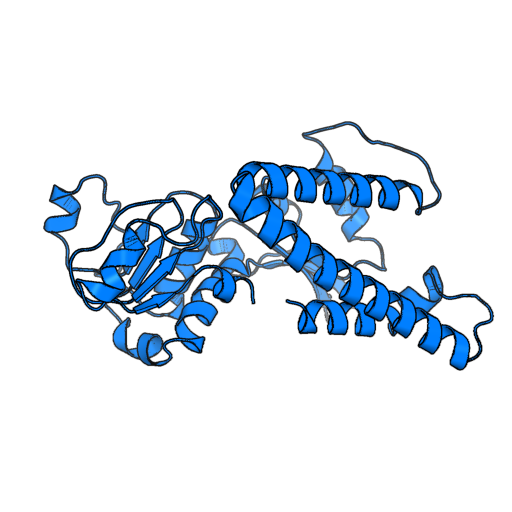 CA 1
ATOM 719 C C . SER A 1 96 ? -3.104 7.760 -24.934 1.00 36.47 96 SER A C 1
ATOM 721 O O . SER A 1 96 ? -2.416 6.995 -25.612 1.00 36.47 96 SER A O 1
ATOM 723 N N . ALA A 1 97 ? -2.710 8.207 -23.734 1.00 46.41 97 ALA A N 1
ATOM 724 C CA . ALA A 1 97 ? -1.406 7.911 -23.135 1.00 46.41 97 ALA A CA 1
ATOM 725 C C . ALA A 1 97 ? -1.184 6.405 -22.911 1.00 46.41 97 ALA A C 1
ATOM 727 O O . ALA A 1 97 ? -0.105 5.907 -23.208 1.00 46.41 97 ALA A O 1
ATOM 728 N N . CYS A 1 98 ? -2.223 5.661 -22.516 1.00 47.81 98 CYS A N 1
ATOM 729 C CA . CYS A 1 98 ? -2.116 4.221 -22.256 1.00 47.81 98 CYS A CA 1
ATOM 730 C C . CYS A 1 98 ? -1.687 3.420 -23.507 1.00 47.81 98 CYS A C 1
ATOM 732 O O . CYS A 1 98 ? -0.824 2.554 -23.417 1.00 47.81 98 CYS A O 1
ATOM 734 N N . SER A 1 99 ? -2.181 3.784 -24.703 1.00 46.81 99 SER A N 1
ATOM 735 C CA . SER A 1 99 ? -1.827 3.073 -25.951 1.00 46.81 99 SER A CA 1
ATOM 736 C C . SER A 1 99 ? -0.372 3.269 -26.397 1.00 46.81 99 SER A C 1
ATOM 738 O O . SER A 1 99 ? 0.172 2.416 -27.089 1.00 46.81 99 SER A O 1
ATOM 740 N N . LYS A 1 100 ? 0.269 4.380 -26.000 1.00 54.47 100 LYS A N 1
ATOM 741 C CA . LYS A 1 100 ? 1.684 4.669 -26.299 1.00 54.47 100 LYS A CA 1
ATOM 742 C C . LYS A 1 100 ? 2.626 4.247 -25.172 1.00 54.47 100 LYS A C 1
ATOM 744 O O . LYS A 1 100 ? 3.798 4.004 -25.427 1.00 54.47 100 LYS A O 1
ATOM 749 N N . PHE A 1 101 ? 2.107 4.143 -23.951 1.00 63.09 101 PHE A N 1
ATOM 750 C CA . PHE A 1 101 ? 2.852 3.707 -22.775 1.00 63.09 101 PHE A CA 1
ATOM 751 C C . PHE A 1 101 ? 3.243 2.229 -22.855 1.00 63.09 101 PHE A C 1
ATOM 753 O O . PHE A 1 101 ? 4.345 1.857 -22.474 1.00 63.09 101 PHE A O 1
ATOM 760 N N . LEU A 1 102 ? 2.373 1.391 -23.417 1.00 59.38 102 LEU A N 1
ATOM 761 C CA . LEU A 1 102 ? 2.629 -0.043 -23.541 1.00 59.38 102 LEU A CA 1
ATOM 762 C C . LEU A 1 102 ? 3.785 -0.412 -24.474 1.00 59.38 102 LEU A C 1
ATOM 764 O O . LEU A 1 102 ? 4.593 -1.250 -24.087 1.00 59.38 102 LEU A O 1
ATOM 768 N N . PRO A 1 103 ? 3.910 0.188 -25.674 1.00 64.31 103 PRO A N 1
ATOM 769 C CA . PRO A 1 103 ? 5.116 0.032 -26.475 1.00 64.31 103 PRO A CA 1
ATOM 770 C C . PRO A 1 103 ? 6.382 0.479 -25.740 1.00 64.31 103 PRO A C 1
ATOM 772 O O . PRO A 1 103 ? 7.398 -0.192 -25.865 1.00 64.31 103 PRO A O 1
ATOM 775 N N . ALA A 1 104 ? 6.310 1.560 -24.954 1.00 65.81 104 ALA A N 1
ATOM 776 C CA . ALA A 1 104 ? 7.452 2.055 -24.189 1.00 65.81 104 ALA A CA 1
ATOM 777 C C . ALA A 1 104 ? 7.862 1.075 -23.078 1.00 65.81 104 ALA A C 1
ATOM 779 O O . ALA A 1 104 ? 9.042 0.794 -22.937 1.00 65.81 104 ALA A O 1
ATOM 780 N N . LEU A 1 105 ? 6.906 0.468 -22.357 1.00 63.25 105 LEU A N 1
ATOM 781 C CA . LEU A 1 105 ? 7.190 -0.586 -21.366 1.00 63.25 105 LEU A CA 1
ATOM 782 C C . LEU A 1 105 ? 7.932 -1.795 -21.954 1.00 63.25 105 LEU A C 1
ATOM 784 O O . LEU A 1 105 ? 8.635 -2.484 -21.224 1.00 63.25 105 LEU A O 1
ATOM 788 N N . LYS A 1 106 ? 7.784 -2.041 -23.262 1.00 64.38 106 LYS A N 1
ATOM 789 C CA . LYS A 1 106 ? 8.456 -3.129 -23.982 1.00 64.38 106 LYS A CA 1
ATOM 790 C C . LYS A 1 106 ? 9.868 -2.768 -24.453 1.00 64.38 106 LYS A C 1
ATOM 792 O O . LYS A 1 106 ? 10.507 -3.595 -25.104 1.00 64.38 106 LYS A O 1
ATOM 797 N N . GLU A 1 107 ? 10.356 -1.562 -24.166 1.00 70.19 107 GLU A N 1
ATOM 798 C CA . GLU A 1 107 ? 11.750 -1.213 -24.425 1.00 70.19 107 GLU A CA 1
ATOM 799 C C . GLU A 1 107 ? 12.680 -2.044 -23.523 1.00 70.19 107 GLU A C 1
ATOM 801 O O . GLU A 1 107 ? 12.400 -2.211 -22.334 1.00 70.19 107 GLU A O 1
ATOM 806 N N . PRO A 1 108 ? 13.797 -2.570 -24.061 1.00 63.81 108 PRO A N 1
ATOM 807 C CA . PRO A 1 108 ? 14.651 -3.535 -23.361 1.00 63.81 108 PRO A CA 1
ATOM 808 C C . PRO A 1 108 ? 15.278 -3.000 -22.064 1.00 63.81 108 PRO A C 1
ATOM 810 O O . PRO A 1 108 ? 15.692 -3.795 -21.219 1.00 63.81 108 PRO A O 1
ATOM 813 N N . ASP A 1 109 ? 15.316 -1.678 -21.895 1.00 69.50 109 ASP A N 1
ATOM 814 C CA . ASP A 1 109 ? 15.924 -1.002 -20.749 1.00 69.50 109 ASP A CA 1
ATOM 815 C C . ASP A 1 109 ? 14.925 -0.704 -19.613 1.00 69.50 109 ASP A C 1
ATOM 817 O O . ASP A 1 109 ? 15.330 -0.274 -18.530 1.00 69.50 109 ASP A O 1
ATOM 821 N N . ILE A 1 110 ? 13.622 -0.935 -19.817 1.00 67.38 110 ILE A N 1
ATOM 822 C CA . ILE A 1 110 ? 12.599 -0.694 -18.792 1.00 67.38 110 ILE A CA 1
ATOM 823 C C . ILE A 1 110 ? 12.377 -1.961 -17.970 1.00 67.38 110 ILE A C 1
ATOM 825 O O . ILE A 1 110 ? 11.968 -2.986 -18.492 1.00 67.38 110 ILE A O 1
ATOM 829 N N . VAL A 1 111 ? 12.599 -1.884 -16.655 1.00 75.50 111 VAL A N 1
ATOM 830 C CA . VAL A 1 111 ? 12.408 -3.017 -15.723 1.00 75.50 111 VAL A CA 1
ATOM 831 C C . VAL A 1 111 ? 11.079 -2.973 -14.957 1.00 75.50 111 VAL A C 1
ATOM 833 O O . VAL A 1 111 ? 10.694 -3.951 -14.311 1.00 75.50 111 VAL A O 1
ATOM 836 N N . GLY A 1 112 ? 10.366 -1.849 -15.039 1.00 80.44 112 GLY A N 1
ATOM 837 C CA . GLY A 1 112 ? 9.091 -1.618 -14.370 1.00 80.44 112 GLY A CA 1
ATOM 838 C C . GLY A 1 112 ? 8.673 -0.148 -14.387 1.00 80.44 112 GLY A C 1
ATOM 839 O O . GLY A 1 112 ? 9.396 0.710 -14.894 1.00 80.44 112 GLY A O 1
ATOM 840 N N . CYS A 1 113 ? 7.504 0.153 -13.823 1.00 81.56 113 CYS A N 1
ATOM 841 C CA . CYS A 1 113 ? 7.026 1.525 -13.664 1.00 81.56 113 CYS A CA 1
ATOM 842 C C . CYS A 1 113 ? 6.107 1.688 -12.449 1.00 81.56 113 CYS A C 1
ATOM 844 O O . CYS A 1 113 ? 5.317 0.798 -12.125 1.00 81.56 113 CYS A O 1
ATOM 846 N N . ALA A 1 114 ? 6.142 2.872 -11.839 1.00 82.50 114 ALA A N 1
ATOM 847 C CA . ALA A 1 114 ? 5.101 3.309 -10.919 1.00 82.50 114 ALA A CA 1
ATOM 848 C C . ALA A 1 114 ? 3.900 3.868 -11.703 1.00 82.50 114 ALA A C 1
ATOM 850 O O . ALA A 1 114 ? 4.056 4.562 -12.708 1.00 82.50 114 ALA A O 1
ATOM 851 N N . VAL A 1 115 ? 2.694 3.579 -11.226 1.00 79.00 115 VAL A N 1
ATOM 852 C CA . VAL A 1 115 ? 1.416 3.973 -11.821 1.00 79.00 115 VAL A CA 1
ATOM 853 C C . VAL A 1 115 ? 0.620 4.746 -10.781 1.00 79.00 115 VAL A C 1
ATOM 855 O O . VAL A 1 115 ? 0.335 4.258 -9.688 1.00 79.00 115 VAL A O 1
ATOM 858 N N . THR A 1 116 ? 0.220 5.964 -11.127 1.00 71.75 116 THR A N 1
ATOM 859 C CA . THR A 1 116 ? -0.575 6.827 -10.248 1.00 71.75 116 THR A CA 1
ATOM 860 C C . THR A 1 116 ? -1.903 7.217 -10.894 1.00 71.75 116 THR A C 1
ATOM 862 O O . THR A 1 116 ? -2.244 6.758 -11.989 1.00 71.75 116 THR A O 1
ATOM 865 N N . MET A 1 117 ? -2.708 8.013 -10.190 1.00 65.56 117 MET A N 1
ATOM 866 C CA . MET A 1 117 ? -3.965 8.543 -10.717 1.00 65.56 117 MET A CA 1
ATOM 867 C C . MET A 1 117 ? -3.739 9.254 -12.063 1.00 65.56 117 MET A C 1
ATOM 869 O O . MET A 1 117 ? -2.749 9.968 -12.206 1.00 65.56 117 MET A O 1
ATOM 873 N N . PRO A 1 118 ? -4.648 9.110 -13.047 1.00 66.56 118 PRO A N 1
ATOM 874 C CA . PRO A 1 118 ? -5.885 8.317 -13.057 1.00 66.56 118 PRO A CA 1
ATOM 875 C C . PRO A 1 118 ? -5.716 6.885 -13.623 1.00 66.56 118 PRO A C 1
ATOM 877 O O . PRO A 1 118 ? -6.700 6.246 -13.992 1.00 66.56 118 PRO A O 1
ATOM 880 N N . PHE A 1 119 ? -4.489 6.366 -13.739 1.00 76.00 119 PHE A N 1
ATOM 881 C CA . PHE A 1 119 ? -4.192 5.168 -14.540 1.00 76.00 119 PHE A CA 1
ATOM 882 C C . PHE A 1 119 ? -4.206 3.838 -13.778 1.00 76.00 119 PHE A C 1
ATOM 884 O O . PHE A 1 119 ? -4.132 2.786 -14.410 1.00 76.00 119 PHE A O 1
ATOM 891 N N . LYS A 1 120 ? -4.364 3.854 -12.445 1.00 81.62 120 LYS A N 1
ATOM 892 C CA . LYS A 1 120 ? -4.284 2.636 -11.617 1.00 81.62 120 LYS A CA 1
ATOM 893 C C . LYS A 1 120 ? -5.269 1.529 -12.026 1.00 81.62 120 LYS A C 1
ATOM 895 O O . LYS A 1 120 ? -4.949 0.356 -11.898 1.00 81.62 120 LYS A O 1
ATOM 900 N N . VAL A 1 121 ? -6.450 1.881 -12.538 1.00 83.38 121 VAL A N 1
ATOM 901 C CA . VAL A 1 121 ? -7.454 0.898 -12.998 1.00 83.38 121 VAL A CA 1
ATOM 902 C C . VAL A 1 121 ? -7.265 0.553 -14.477 1.00 83.38 121 VAL A C 1
ATOM 904 O O . VAL A 1 121 ? -7.296 -0.611 -14.861 1.00 83.38 121 VAL A O 1
ATOM 907 N N . SER A 1 122 ? -7.050 1.563 -15.323 1.00 81.38 122 SER A N 1
ATOM 908 C CA . SER A 1 122 ? -7.016 1.383 -16.780 1.00 81.38 122 SER A CA 1
ATOM 909 C C . SER A 1 122 ? -5.787 0.628 -17.279 1.00 81.38 122 SER A C 1
ATOM 911 O O . SER A 1 122 ? -5.865 0.006 -18.333 1.00 81.38 122 SER A O 1
ATOM 913 N N . ILE A 1 123 ? -4.682 0.626 -16.527 1.00 83.62 123 ILE A N 1
ATOM 914 C CA . ILE A 1 123 ? -3.481 -0.119 -16.917 1.00 83.62 123 ILE A CA 1
ATOM 915 C C . ILE A 1 123 ? -3.676 -1.642 -16.862 1.00 83.62 123 ILE A C 1
ATOM 917 O O . ILE A 1 123 ? -2.995 -2.364 -17.576 1.00 83.62 123 ILE A O 1
ATOM 921 N N . MET A 1 124 ? -4.618 -2.151 -16.061 1.00 86.00 124 MET A N 1
ATOM 922 C CA . MET A 1 124 ? -4.781 -3.594 -15.837 1.00 86.00 124 MET A CA 1
ATOM 923 C C . MET A 1 124 ? -5.068 -4.383 -17.114 1.00 86.00 124 MET A C 1
ATOM 925 O O . MET A 1 124 ? -4.549 -5.480 -17.277 1.00 86.00 124 MET A O 1
ATOM 929 N N . SER A 1 125 ? -5.853 -3.817 -18.036 1.00 84.75 125 SER A N 1
ATOM 930 C CA . SER A 1 125 ? -6.184 -4.450 -19.325 1.00 84.75 125 SER A CA 1
ATOM 931 C C . SER A 1 125 ? -4.994 -4.566 -20.274 1.00 84.75 125 SER A C 1
ATOM 933 O O . SER A 1 125 ? -5.098 -5.160 -21.343 1.00 84.75 125 SER A O 1
ATOM 935 N N . SER A 1 126 ? -3.887 -3.936 -19.907 1.00 82.69 126 SER A N 1
ATOM 936 C CA . SER A 1 126 ? -2.718 -3.763 -20.742 1.00 82.69 126 SER A CA 1
ATOM 937 C C . SER A 1 126 ? -1.518 -4.585 -20.263 1.00 82.69 126 SER A C 1
ATOM 939 O O . SER A 1 126 ? -0.476 -4.586 -20.911 1.00 82.69 126 SER A O 1
ATOM 941 N N . LEU A 1 127 ? -1.651 -5.267 -19.125 1.00 86.19 127 LEU A N 1
ATOM 942 C CA . LEU A 1 127 ? -0.611 -6.100 -18.528 1.00 86.19 127 LEU A CA 1
ATOM 943 C C . LEU A 1 127 ? -0.821 -7.565 -18.910 1.00 86.19 127 LEU A C 1
ATOM 945 O O . LEU A 1 127 ? -1.943 -7.986 -19.186 1.00 86.19 127 LEU A O 1
ATOM 949 N N . ASP A 1 128 ? 0.264 -8.338 -18.905 1.00 89.06 128 ASP A N 1
ATOM 950 C CA . ASP A 1 128 ? 0.214 -9.768 -19.216 1.00 89.06 128 ASP A CA 1
ATOM 951 C C . ASP A 1 128 ? -0.424 -10.560 -18.063 1.00 89.06 128 ASP A C 1
ATOM 953 O O . ASP A 1 128 ? -1.111 -11.554 -18.289 1.00 89.06 128 ASP A O 1
ATOM 957 N N . ASP A 1 129 ? -0.202 -10.117 -16.822 1.00 90.56 129 ASP A N 1
ATOM 958 C CA . ASP A 1 129 ? -0.843 -10.671 -15.630 1.00 90.56 129 ASP A CA 1
ATOM 959 C C . ASP A 1 129 ? -0.916 -9.628 -14.500 1.00 90.56 129 ASP A C 1
ATOM 961 O O . ASP A 1 129 ? -0.252 -8.587 -14.515 1.00 90.56 129 ASP A O 1
ATOM 965 N N . VAL A 1 130 ? -1.717 -9.928 -13.484 1.00 92.25 130 VAL A N 1
ATOM 966 C CA . VAL A 1 130 ? -1.820 -9.165 -12.241 1.00 92.25 130 VAL A CA 1
ATOM 967 C C . VAL A 1 130 ? -1.756 -10.109 -11.045 1.00 92.25 130 VAL A C 1
ATOM 969 O O . VAL A 1 130 ? -2.291 -11.223 -11.067 1.00 92.25 130 VAL A O 1
ATOM 972 N N . THR A 1 131 ? -1.112 -9.658 -9.975 1.00 91.25 131 THR A N 1
ATOM 973 C CA . THR A 1 131 ? -1.052 -10.407 -8.718 1.00 91.25 131 THR A CA 1
ATOM 974 C C . THR A 1 131 ? -2.438 -10.565 -8.079 1.00 91.25 131 THR A C 1
ATOM 976 O O . THR A 1 131 ? -3.397 -9.892 -8.471 1.00 91.25 131 THR A O 1
ATOM 979 N N . GLU A 1 132 ? -2.579 -11.483 -7.113 1.00 90.62 132 GLU A N 1
ATOM 980 C CA . GLU A 1 132 ? -3.851 -11.709 -6.405 1.00 90.62 132 GLU A CA 1
ATOM 981 C C . GLU A 1 132 ? -4.361 -10.403 -5.793 1.00 90.62 132 GLU A C 1
ATOM 983 O O . GLU A 1 132 ? -5.499 -10.008 -6.040 1.00 90.62 132 GLU A O 1
ATOM 988 N N . GLU A 1 133 ? -3.494 -9.690 -5.075 1.00 88.06 133 GLU A N 1
ATOM 989 C CA . GLU A 1 133 ? -3.822 -8.423 -4.438 1.00 88.06 133 GLU A CA 1
ATOM 990 C C . GLU A 1 133 ? -4.273 -7.372 -5.462 1.00 88.06 133 GLU A C 1
ATOM 992 O O . GLU A 1 133 ? -5.311 -6.730 -5.282 1.00 88.06 133 GLU A O 1
ATOM 997 N N . GLY A 1 134 ? -3.567 -7.256 -6.592 1.00 88.75 134 GLY A N 1
ATOM 998 C CA . GLY A 1 134 ? -3.932 -6.343 -7.673 1.00 88.75 134 GLY A CA 1
ATOM 999 C C . GLY A 1 134 ? -5.287 -6.672 -8.308 1.00 88.75 134 GLY A C 1
ATOM 1000 O O . GLY A 1 134 ? -6.066 -5.767 -8.621 1.00 88.75 134 GLY A O 1
ATOM 1001 N N . ARG A 1 135 ? -5.597 -7.967 -8.453 1.00 90.12 135 ARG A N 1
ATOM 1002 C CA . ARG A 1 135 ? -6.868 -8.468 -8.996 1.00 90.12 135 ARG A CA 1
ATOM 1003 C C . ARG A 1 135 ? -8.034 -8.195 -8.049 1.00 90.12 135 ARG A C 1
ATOM 1005 O O . ARG A 1 135 ? -9.058 -7.693 -8.502 1.00 90.12 135 ARG A O 1
ATOM 1012 N N . VAL A 1 136 ? -7.866 -8.471 -6.755 1.00 89.06 136 VAL A N 1
ATOM 1013 C CA . VAL A 1 136 ? -8.897 -8.241 -5.728 1.00 89.06 136 VAL A CA 1
ATOM 1014 C C . VAL A 1 136 ? -9.198 -6.749 -5.574 1.00 89.06 136 VAL A C 1
ATOM 1016 O O . VAL A 1 136 ? -10.358 -6.354 -5.512 1.00 89.06 136 VAL A O 1
ATOM 1019 N N . MET A 1 137 ? -8.171 -5.896 -5.565 1.00 87.56 137 MET A N 1
ATOM 1020 C CA . MET A 1 137 ? -8.363 -4.445 -5.460 1.00 87.56 137 MET A CA 1
ATOM 1021 C C . MET A 1 137 ? -8.885 -3.801 -6.753 1.00 87.56 137 MET A C 1
ATOM 1023 O O .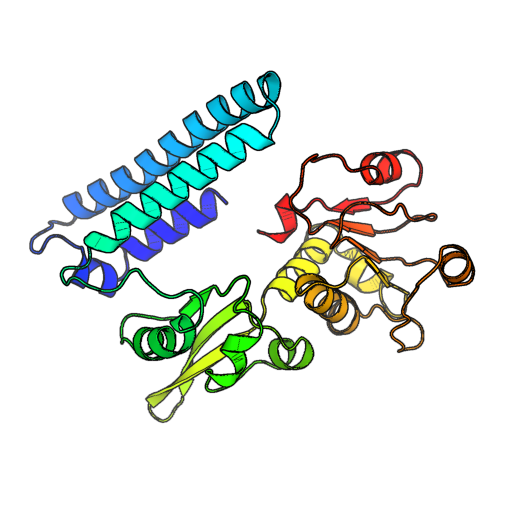 MET A 1 137 ? -9.467 -2.711 -6.719 1.00 87.56 137 MET A O 1
ATOM 1027 N N . GLY A 1 138 ? -8.657 -4.427 -7.909 1.00 87.31 138 GLY A N 1
ATOM 1028 C CA . GLY A 1 138 ? -9.008 -3.850 -9.207 1.00 87.31 138 GLY A CA 1
ATOM 1029 C C . GLY A 1 138 ? -8.260 -2.544 -9.501 1.00 87.31 138 GLY A C 1
ATOM 1030 O O . GLY A 1 138 ? -8.822 -1.642 -10.123 1.00 87.31 138 GLY A O 1
ATOM 1031 N N . ALA A 1 139 ? -7.036 -2.405 -8.985 1.00 84.38 139 ALA A N 1
ATOM 1032 C CA . ALA A 1 139 ? -6.168 -1.251 -9.194 1.00 84.38 139 ALA A CA 1
ATOM 1033 C C . ALA A 1 139 ? -4.698 -1.645 -8.985 1.00 84.38 139 ALA A C 1
ATOM 1035 O O . ALA A 1 139 ? -4.392 -2.348 -8.026 1.00 84.38 139 ALA A O 1
ATOM 1036 N N . ILE A 1 140 ? -3.803 -1.145 -9.839 1.00 87.94 140 ILE A N 1
ATOM 1037 C CA . ILE A 1 140 ? -2.360 -1.420 -9.877 1.00 87.94 140 ILE A CA 1
ATOM 1038 C C . ILE A 1 140 ? -1.597 -0.104 -9.752 1.00 87.94 140 ILE A C 1
ATOM 1040 O O . ILE A 1 140 ? -1.889 0.850 -10.470 1.00 87.94 140 ILE A O 1
ATOM 1044 N N . ASN A 1 141 ? -0.612 -0.048 -8.857 1.00 87.12 141 ASN A N 1
ATOM 1045 C CA . ASN A 1 141 ? 0.269 1.115 -8.697 1.00 87.12 141 ASN A CA 1
ATOM 1046 C C . ASN A 1 141 ? 1.720 0.823 -9.127 1.00 87.12 141 ASN A C 1
ATOM 1048 O O . ASN A 1 141 ? 2.527 1.744 -9.193 1.00 87.12 141 ASN A O 1
ATOM 1052 N N . THR A 1 142 ? 2.057 -0.440 -9.401 1.00 88.50 142 THR A N 1
ATOM 1053 C CA . THR A 1 142 ? 3.419 -0.887 -9.698 1.00 88.50 142 THR A CA 1
ATOM 1054 C C . THR A 1 142 ? 3.374 -1.958 -10.776 1.00 88.50 142 THR A C 1
ATOM 1056 O O . THR A 1 142 ? 2.634 -2.932 -10.663 1.00 88.50 142 THR A O 1
ATOM 1059 N N . VAL A 1 143 ? 4.183 -1.800 -11.817 1.00 89.44 143 VAL A N 1
ATOM 1060 C CA . VAL A 1 143 ? 4.400 -2.814 -12.853 1.00 89.44 143 VAL A CA 1
ATOM 1061 C C . VAL A 1 143 ? 5.852 -3.245 -12.796 1.00 89.44 143 VAL A C 1
ATOM 1063 O O . VAL A 1 143 ? 6.738 -2.398 -12.707 1.00 89.44 143 VAL A O 1
ATOM 1066 N N . PHE A 1 144 ? 6.098 -4.544 -12.879 1.00 86.69 144 PHE A N 1
ATOM 1067 C CA . PHE A 1 144 ? 7.440 -5.105 -12.957 1.00 86.69 144 PHE A CA 1
ATOM 1068 C C . PHE A 1 144 ? 7.507 -6.201 -14.018 1.00 86.69 144 PHE A C 1
ATOM 10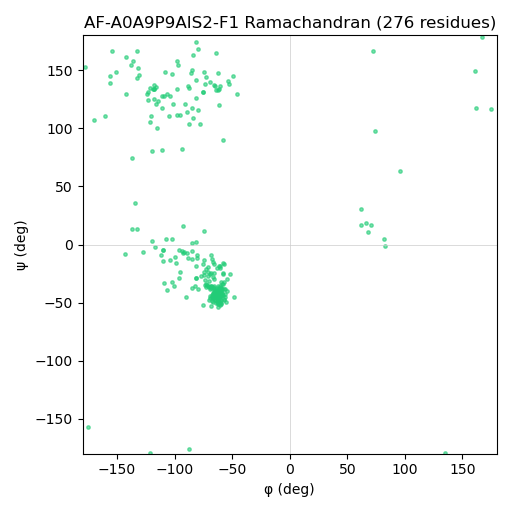70 O O . PHE A 1 144 ? 6.496 -6.806 -14.383 1.00 86.69 144 PHE A O 1
ATOM 1077 N N . LEU A 1 145 ? 8.714 -6.464 -14.511 1.00 86.75 145 LEU A N 1
ATOM 1078 C CA . LEU A 1 145 ? 8.955 -7.546 -15.455 1.00 86.75 145 LEU A CA 1
ATOM 1079 C C . LEU A 1 145 ? 9.238 -8.865 -14.735 1.00 86.75 145 LEU A C 1
ATOM 1081 O O . LEU A 1 145 ? 10.069 -8.933 -13.829 1.00 86.75 145 LEU A O 1
ATOM 1085 N N . ARG A 1 146 ? 8.611 -9.945 -15.198 1.00 83.69 146 ARG A N 1
ATOM 1086 C CA . ARG A 1 146 ? 8.977 -11.317 -14.844 1.00 83.69 146 ARG A CA 1
ATOM 1087 C C . ARG A 1 146 ? 9.449 -12.044 -16.094 1.00 83.69 146 ARG A C 1
ATOM 1089 O O . ARG A 1 146 ? 8.693 -12.189 -17.053 1.00 83.69 146 ARG A O 1
ATOM 1096 N N . ARG A 1 147 ? 10.691 -12.526 -16.065 1.00 83.19 147 ARG A N 1
ATOM 1097 C CA . ARG A 1 147 ? 11.212 -13.440 -17.086 1.00 83.19 147 ARG A CA 1
ATOM 1098 C C . ARG A 1 147 ? 10.757 -14.859 -16.763 1.00 83.19 147 ARG A C 1
ATOM 1100 O O . ARG A 1 147 ? 10.946 -15.322 -15.640 1.00 83.19 147 ARG A O 1
ATOM 1107 N N . ALA A 1 148 ? 10.128 -15.519 -17.721 1.00 78.56 148 ALA A N 1
ATOM 1108 C CA . ALA A 1 148 ? 9.754 -16.919 -17.618 1.00 78.56 148 ALA A CA 1
ATOM 1109 C C . ALA A 1 148 ? 10.931 -17.829 -18.012 1.00 78.56 148 ALA A C 1
ATOM 1111 O O . ALA A 1 148 ? 11.903 -17.392 -18.631 1.00 78.56 148 ALA A O 1
ATOM 1112 N N . ALA A 1 149 ? 10.845 -19.107 -17.632 1.00 80.00 149 ALA A N 1
ATOM 1113 C CA . ALA A 1 149 ? 11.881 -20.104 -17.910 1.00 80.00 149 ALA A CA 1
ATOM 1114 C C . ALA A 1 149 ? 12.092 -20.362 -19.417 1.00 80.00 149 ALA A C 1
ATOM 1116 O O . ALA A 1 149 ? 13.154 -20.825 -19.816 1.00 80.00 149 ALA A O 1
ATOM 1117 N N . ASP A 1 150 ? 11.102 -20.025 -20.246 1.00 84.69 150 ASP A N 1
ATOM 1118 C CA . ASP A 1 150 ? 11.152 -20.085 -21.712 1.00 84.69 150 ASP A CA 1
ATOM 1119 C C . ASP A 1 150 ? 11.842 -18.863 -22.356 1.00 84.69 150 ASP A C 1
ATOM 1121 O O . ASP A 1 150 ? 11.908 -18.761 -23.579 1.00 84.69 150 ASP A O 1
ATOM 1125 N N . GLY A 1 151 ? 12.349 -17.922 -21.551 1.00 78.50 151 GLY A N 1
ATOM 1126 C CA . GLY A 1 151 ? 12.988 -16.693 -22.021 1.00 78.50 151 GLY A CA 1
ATOM 1127 C C . GLY A 1 151 ? 12.012 -15.567 -22.381 1.00 78.50 151 GLY A C 1
ATOM 1128 O O . GLY A 1 151 ? 12.462 -14.473 -22.726 1.00 78.50 151 GLY A O 1
ATOM 1129 N N . SER A 1 152 ? 10.695 -15.782 -22.272 1.00 82.12 152 SER A N 1
ATOM 1130 C CA . SER A 1 152 ? 9.701 -14.727 -22.486 1.00 82.12 152 SER A CA 1
ATOM 1131 C C . SER A 1 152 ? 9.653 -13.740 -21.312 1.00 82.12 152 SER A C 1
ATOM 1133 O O . SER A 1 152 ? 9.890 -14.092 -20.154 1.00 82.12 152 SER A O 1
ATOM 1135 N N . THR A 1 153 ? 9.337 -12.478 -21.605 1.00 82.38 153 THR A N 1
ATOM 1136 C CA . THR A 1 153 ? 9.160 -11.419 -20.599 1.00 82.38 153 THR A CA 1
ATOM 1137 C C . THR A 1 153 ? 7.676 -11.104 -20.458 1.00 82.38 153 THR A C 1
ATOM 1139 O O . THR A 1 153 ? 7.010 -10.848 -21.458 1.00 82.38 153 THR A O 1
ATOM 1142 N N . ARG A 1 154 ? 7.174 -11.096 -19.219 1.00 86.12 154 ARG A N 1
ATOM 1143 C CA . ARG A 1 154 ? 5.791 -10.737 -18.878 1.00 86.12 154 ARG A CA 1
ATOM 1144 C C . ARG A 1 154 ? 5.754 -9.505 -17.981 1.00 86.12 154 ARG A C 1
ATOM 1146 O O . ARG A 1 154 ? 6.524 -9.415 -17.027 1.00 86.12 154 ARG A O 1
ATOM 1153 N N . HIS A 1 155 ? 4.836 -8.591 -1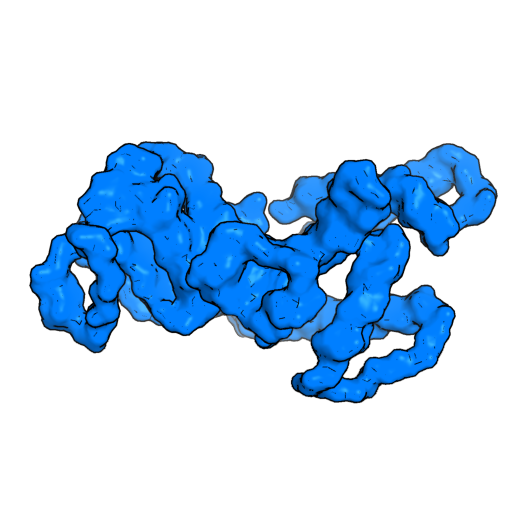8.257 1.00 86.69 155 HIS A N 1
ATOM 1154 C CA . HIS A 1 155 ? 4.551 -7.410 -17.453 1.00 86.69 155 HIS A CA 1
ATOM 1155 C C . HIS A 1 155 ? 3.503 -7.776 -16.414 1.00 86.69 155 HIS A C 1
ATOM 1157 O O . HIS A 1 155 ? 2.360 -8.082 -16.758 1.00 86.69 155 HIS A O 1
ATOM 1163 N N . ILE A 1 156 ? 3.899 -7.744 -15.146 1.00 90.38 156 ILE A N 1
ATOM 1164 C CA . ILE A 1 156 ? 3.029 -8.092 -14.030 1.00 90.38 156 ILE A CA 1
ATOM 1165 C C . ILE A 1 156 ? 2.687 -6.830 -13.254 1.00 90.38 156 ILE A C 1
ATOM 1167 O O . ILE A 1 156 ? 3.571 -6.076 -12.847 1.00 90.38 156 ILE A O 1
ATOM 1171 N N . GLY A 1 157 ? 1.394 -6.610 -13.042 1.00 91.38 157 GLY A N 1
ATOM 1172 C CA . GLY A 1 157 ? 0.894 -5.556 -12.168 1.00 91.38 157 GLY A CA 1
ATOM 1173 C C . GLY A 1 157 ? 0.756 -6.028 -10.729 1.00 91.38 157 GLY A C 1
ATOM 1174 O O . GLY A 1 157 ? 0.190 -7.090 -10.479 1.00 91.38 157 GLY A O 1
ATOM 1175 N N . THR A 1 158 ? 1.187 -5.200 -9.783 1.00 92.25 158 THR A N 1
ATOM 1176 C CA . THR A 1 158 ? 0.860 -5.323 -8.359 1.00 92.25 158 THR A CA 1
ATOM 1177 C C . THR A 1 158 ? 0.426 -3.973 -7.779 1.00 92.25 158 THR A C 1
ATOM 1179 O O . THR A 1 158 ? 0.563 -2.909 -8.394 1.00 92.25 158 THR A O 1
ATOM 1182 N N . ASN A 1 159 ? -0.148 -4.011 -6.585 1.00 89.88 159 ASN A N 1
ATOM 1183 C CA . ASN A 1 159 ? -0.511 -2.825 -5.840 1.00 89.88 159 ASN A CA 1
ATOM 1184 C C . ASN A 1 159 ? 0.206 -2.842 -4.494 1.00 89.88 159 ASN A C 1
ATOM 1186 O O . ASN A 1 159 ? -0.149 -3.597 -3.600 1.00 89.88 159 ASN A O 1
ATOM 1190 N N . THR A 1 160 ? 1.227 -2.005 -4.369 1.00 88.19 160 THR A N 1
ATOM 1191 C CA . THR A 1 160 ? 2.047 -1.878 -3.166 1.00 88.19 160 THR A CA 1
ATOM 1192 C C . THR A 1 160 ? 1.442 -0.930 -2.131 1.00 88.19 160 THR A C 1
ATOM 1194 O O . THR A 1 160 ? 1.945 -0.883 -1.013 1.00 88.19 160 THR A O 1
ATOM 1197 N N . ASP A 1 161 ? 0.334 -0.233 -2.429 1.00 85.88 161 ASP A N 1
ATOM 1198 C CA . ASP A 1 161 ? -0.356 0.604 -1.434 1.00 85.88 161 ASP A CA 1
ATOM 1199 C C . ASP A 1 161 ? -0.836 -0.263 -0.251 1.00 85.88 161 ASP A C 1
ATOM 1201 O O . ASP A 1 161 ? -0.778 0.165 0.900 1.00 85.88 161 ASP A O 1
ATOM 1205 N N . CYS A 1 162 ? -1.265 -1.510 -0.504 1.00 86.44 162 CYS A N 1
ATOM 1206 C CA . CYS A 1 162 ? -1.681 -2.420 0.568 1.00 86.44 162 CYS A CA 1
ATOM 1207 C C . CYS A 1 162 ? -0.495 -2.882 1.425 1.00 86.44 162 CYS A C 1
ATOM 1209 O O . CYS A 1 162 ? -0.653 -3.102 2.627 1.00 86.44 162 CYS A O 1
ATOM 1211 N N . ILE A 1 163 ? 0.697 -2.997 0.827 1.00 88.19 163 ILE A N 1
ATOM 1212 C CA . ILE A 1 163 ? 1.933 -3.304 1.552 1.00 88.19 163 ILE A CA 1
ATOM 1213 C C . ILE A 1 163 ? 2.263 -2.129 2.467 1.00 88.19 163 ILE A C 1
ATOM 1215 O O . ILE A 1 163 ? 2.489 -2.349 3.650 1.00 88.19 163 ILE A O 1
ATOM 1219 N N . GLY A 1 164 ? 2.183 -0.894 1.960 1.00 84.81 164 GLY A N 1
ATOM 1220 C CA . GLY A 1 164 ? 2.381 0.314 2.763 1.00 84.81 164 GLY A CA 1
ATOM 1221 C C . GLY A 1 164 ? 1.438 0.387 3.968 1.00 84.81 164 GLY A C 1
ATOM 1222 O O . GLY A 1 164 ? 1.883 0.681 5.073 1.00 84.81 164 GLY A O 1
ATOM 1223 N N . VAL A 1 165 ? 0.155 0.039 3.800 1.00 86.44 165 VAL A N 1
ATOM 1224 C CA . VAL A 1 165 ? -0.798 -0.036 4.926 1.00 86.44 165 VAL A CA 1
ATOM 1225 C C . VAL A 1 165 ? -0.379 -1.092 5.950 1.00 86.44 165 VAL A C 1
ATOM 1227 O O . VAL A 1 165 ? -0.335 -0.803 7.145 1.00 86.44 165 VAL A O 1
ATOM 1230 N N . ARG A 1 166 ? -0.062 -2.314 5.501 1.00 88.94 166 ARG A N 1
ATOM 1231 C CA . ARG A 1 166 ? 0.343 -3.411 6.392 1.00 88.94 166 ARG A CA 1
ATOM 1232 C C . ARG A 1 166 ? 1.606 -3.059 7.172 1.00 88.94 166 ARG A C 1
ATOM 1234 O O . ARG A 1 166 ? 1.627 -3.185 8.393 1.00 88.94 166 ARG A O 1
ATOM 1241 N N . GLU A 1 167 ? 2.648 -2.637 6.467 1.00 86.31 167 GLU A N 1
ATOM 1242 C CA . GLU A 1 167 ? 3.952 -2.335 7.054 1.00 86.31 167 GLU A CA 1
ATOM 1243 C C . GLU A 1 167 ? 3.882 -1.133 7.995 1.00 86.31 167 GLU A C 1
ATOM 1245 O O . GLU A 1 167 ? 4.481 -1.178 9.067 1.00 86.31 167 GLU A O 1
ATOM 1250 N N . ALA A 1 168 ? 3.081 -0.110 7.674 1.00 83.00 168 ALA A N 1
ATOM 1251 C CA . ALA A 1 168 ? 2.874 1.021 8.574 1.00 83.00 168 ALA A CA 1
ATOM 1252 C C . ALA A 1 168 ? 2.373 0.563 9.952 1.00 83.00 168 ALA A C 1
ATOM 1254 O O . ALA A 1 168 ? 2.915 1.003 10.969 1.00 83.00 168 ALA A O 1
ATOM 1255 N N . PHE A 1 169 ? 1.401 -0.355 9.998 1.00 86.88 169 PHE A N 1
ATOM 1256 C CA . PHE A 1 169 ? 0.942 -0.936 11.259 1.00 86.88 169 PHE A CA 1
ATOM 1257 C C . PHE A 1 169 ? 2.000 -1.837 11.897 1.00 86.88 169 PHE A C 1
ATOM 1259 O O . PHE A 1 169 ? 2.353 -1.612 13.049 1.00 86.88 169 PHE A O 1
ATOM 1266 N N . LEU A 1 170 ? 2.541 -2.821 11.173 1.00 85.69 170 LEU A N 1
ATOM 1267 C CA . LEU A 1 170 ? 3.429 -3.831 11.763 1.00 85.69 170 LEU A CA 1
ATOM 1268 C C . LEU A 1 170 ? 4.754 -3.261 12.279 1.00 85.69 170 LEU A C 1
ATOM 1270 O O . LEU A 1 170 ? 5.252 -3.722 13.302 1.00 85.69 170 LEU A O 1
ATOM 1274 N N . GLN A 1 171 ? 5.323 -2.258 11.609 1.00 85.06 171 GLN A N 1
ATOM 1275 C CA . GLN A 1 171 ? 6.603 -1.672 12.016 1.00 85.06 171 GLN A CA 1
ATOM 1276 C C . GLN A 1 171 ? 6.484 -0.773 13.247 1.00 85.06 171 GLN A C 1
ATOM 1278 O O . GLN A 1 171 ? 7.459 -0.588 13.971 1.00 85.06 171 GLN A O 1
ATOM 1283 N N . ASN A 1 172 ? 5.308 -0.191 13.481 1.00 80.44 172 ASN A N 1
ATOM 1284 C CA . ASN A 1 172 ? 5.099 0.736 14.591 1.00 80.44 172 ASN A CA 1
ATOM 1285 C C . ASN A 1 172 ? 4.373 0.077 15.762 1.00 80.44 172 ASN A C 1
ATOM 1287 O O . ASN A 1 172 ? 4.644 0.413 16.912 1.00 80.44 172 ASN A O 1
ATOM 1291 N N . PHE A 1 173 ? 3.491 -0.875 15.463 1.00 86.88 173 PHE A N 1
ATOM 1292 C CA . PHE A 1 173 ? 2.674 -1.612 16.418 1.00 86.88 173 PHE A CA 1
ATOM 1293 C C . PHE A 1 173 ? 2.648 -3.109 16.056 1.00 86.88 173 PHE A C 1
ATOM 1295 O O . PHE A 1 173 ? 1.640 -3.611 15.549 1.00 86.88 173 PHE A O 1
ATOM 1302 N N . PRO A 1 174 ? 3.741 -3.857 16.302 1.00 87.44 174 PRO A N 1
ATOM 1303 C CA . PRO A 1 174 ? 3.817 -5.284 15.976 1.00 87.44 174 PRO A CA 1
ATOM 1304 C C . PRO A 1 174 ? 2.672 -6.108 16.581 1.00 87.44 174 PRO A C 1
ATOM 1306 O O . PRO A 1 174 ? 2.226 -7.095 15.990 1.00 87.44 174 PRO A O 1
ATOM 1309 N N . GLU A 1 175 ? 2.148 -5.682 17.735 1.00 87.69 175 GLU A N 1
ATOM 1310 C CA . GLU A 1 175 ? 1.035 -6.333 18.421 1.00 87.69 175 GLU A CA 1
ATOM 1311 C C . GLU A 1 175 ? -0.301 -6.265 17.659 1.00 87.69 175 GLU A C 1
ATOM 1313 O O . GLU A 1 175 ? -1.217 -7.027 17.965 1.00 87.69 175 GLU A O 1
ATOM 1318 N N . VAL A 1 176 ? -0.427 -5.397 16.646 1.00 88.25 176 VAL A N 1
ATOM 1319 C CA . VAL A 1 176 ? -1.618 -5.333 15.780 1.00 88.25 176 VAL A CA 1
ATOM 1320 C C . VAL A 1 176 ? -1.864 -6.670 15.083 1.00 88.25 176 VAL A C 1
ATOM 1322 O O . VAL A 1 176 ? -3.015 -7.068 14.929 1.00 88.25 176 VAL A O 1
ATOM 1325 N N . SER A 1 177 ? -0.798 -7.402 14.741 1.00 86.44 177 SER A N 1
ATOM 1326 C CA . SER A 1 177 ? -0.887 -8.722 14.100 1.00 86.44 177 SER A CA 1
ATOM 1327 C C . SER A 1 177 ? -1.684 -9.757 14.901 1.00 86.44 177 SER A C 1
ATOM 1329 O O . SER A 1 177 ? -2.221 -10.692 14.314 1.00 86.44 177 SER A O 1
ATOM 1331 N N . THR A 1 178 ? -1.777 -9.597 16.225 1.00 89.19 178 THR A N 1
ATOM 1332 C CA . THR A 1 178 ? -2.555 -10.478 17.104 1.00 89.19 178 THR A CA 1
ATOM 1333 C C . THR A 1 178 ? -3.830 -9.806 17.600 1.00 89.19 178 THR A C 1
ATOM 1335 O O . THR A 1 178 ? -4.875 -10.450 17.642 1.00 89.19 178 THR A O 1
ATOM 1338 N N . LYS A 1 179 ? -3.782 -8.509 17.931 1.00 88.06 179 LYS A N 1
ATOM 1339 C CA . LYS A 1 179 ? -4.933 -7.767 18.472 1.00 88.06 179 LYS A CA 1
ATOM 1340 C C . LYS A 1 179 ? -6.046 -7.502 17.458 1.00 88.06 179 LYS A C 1
ATOM 1342 O O . LYS A 1 179 ? -7.193 -7.350 17.866 1.00 88.06 179 LYS A O 1
ATOM 1347 N N . ALA A 1 180 ? -5.726 -7.424 16.168 1.00 89.62 180 ALA A N 1
ATOM 1348 C CA . ALA A 1 180 ? -6.716 -7.161 15.125 1.00 89.62 180 ALA A CA 1
ATOM 1349 C C . ALA A 1 180 ? -7.444 -8.425 14.635 1.00 89.62 180 ALA A C 1
ATOM 1351 O O . ALA A 1 180 ? -8.454 -8.311 13.943 1.00 89.62 180 ALA A O 1
ATOM 1352 N N . LEU A 1 181 ? -6.964 -9.624 14.988 1.00 91.44 181 LEU A N 1
ATOM 1353 C CA . LEU A 1 181 ? -7.514 -10.883 14.484 1.00 91.44 181 LEU A CA 1
ATOM 1354 C C . LEU A 1 181 ? -8.980 -11.059 14.890 1.00 91.44 181 LEU A C 1
ATOM 1356 O O . LEU A 1 181 ? -9.312 -11.106 16.073 1.00 91.44 181 LEU A O 1
ATOM 1360 N N . GLY A 1 182 ? -9.856 -11.180 13.892 1.00 88.88 182 GLY A N 1
ATOM 1361 C CA . GLY A 1 182 ? -11.295 -11.348 14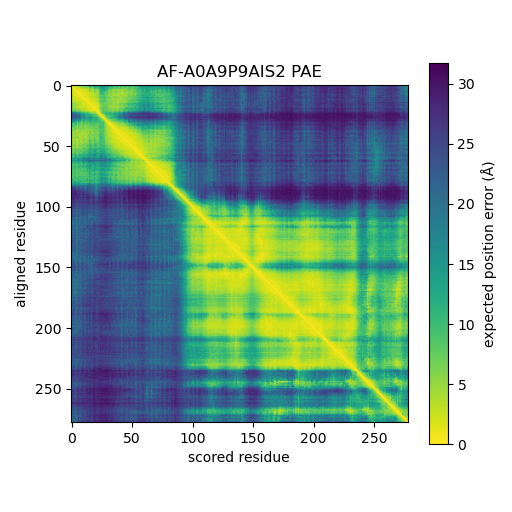.093 1.00 88.88 182 GLY A CA 1
ATOM 1362 C C . GLY A 1 182 ? -11.994 -10.121 14.683 1.00 88.88 182 GLY A C 1
ATOM 1363 O O . GLY A 1 182 ? -13.150 -10.234 15.081 1.00 88.88 182 GLY A O 1
ATOM 1364 N N . LYS A 1 183 ? -11.305 -8.975 14.757 1.00 91.19 183 LYS A N 1
ATOM 1365 C CA . LYS A 1 183 ? -11.842 -7.719 15.281 1.00 91.19 183 LYS A CA 1
ATOM 1366 C C . LYS A 1 183 ? -12.213 -6.754 14.157 1.00 91.19 183 LYS A C 1
ATOM 1368 O O . LYS A 1 183 ? -11.543 -6.747 13.119 1.00 91.19 183 LYS A O 1
ATOM 1373 N N . PRO A 1 184 ? -13.257 -5.930 14.342 1.00 90.81 184 PRO A N 1
ATOM 1374 C CA . PRO A 1 184 ? -13.675 -4.970 13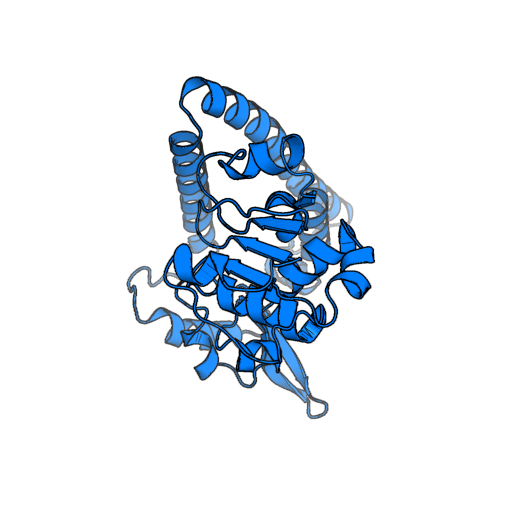.332 1.00 90.81 184 PRO A CA 1
ATOM 1375 C C . PRO A 1 184 ? -12.582 -3.941 13.040 1.00 90.81 184 PRO A C 1
ATOM 1377 O O . PRO A 1 184 ? -11.826 -3.517 13.919 1.00 90.81 184 PRO A O 1
ATOM 1380 N N . ALA A 1 185 ? -12.543 -3.503 11.786 1.00 90.81 185 ALA A N 1
ATOM 1381 C CA . ALA A 1 185 ? -11.735 -2.384 11.335 1.00 90.81 185 ALA A CA 1
ATOM 1382 C C . ALA A 1 185 ? -12.594 -1.428 10.504 1.00 90.81 185 ALA A C 1
ATOM 1384 O O . ALA A 1 185 ? -13.491 -1.852 9.776 1.00 90.81 185 ALA A O 1
ATOM 1385 N N . LEU A 1 186 ? -12.297 -0.138 10.600 1.00 89.25 186 LEU A N 1
ATOM 1386 C CA . LEU A 1 186 ? -13.007 0.928 9.912 1.00 89.25 186 LEU A CA 1
ATOM 1387 C C . LEU A 1 186 ? -12.108 1.544 8.843 1.00 89.25 186 LEU A C 1
ATOM 1389 O O . LEU A 1 186 ? -10.997 1.984 9.125 1.00 89.25 186 LEU A O 1
ATOM 1393 N N . VAL A 1 187 ? -12.605 1.630 7.613 1.00 88.62 187 VAL A N 1
ATOM 1394 C CA . VAL A 1 187 ? -11.956 2.386 6.538 1.00 88.62 187 VAL A CA 1
ATOM 1395 C C . VAL A 1 187 ? -12.854 3.553 6.171 1.00 88.62 187 VAL A C 1
ATOM 1397 O O . VAL A 1 187 ? -14.015 3.367 5.820 1.00 88.62 187 VAL A O 1
ATOM 1400 N N . ILE A 1 188 ? -12.310 4.762 6.241 1.00 82.81 188 ILE A N 1
ATOM 1401 C CA . ILE A 1 188 ? -13.050 5.996 5.989 1.00 82.81 188 ILE A CA 1
ATOM 1402 C C . ILE A 1 188 ? -12.639 6.514 4.612 1.00 82.81 188 ILE A C 1
ATOM 1404 O O . ILE A 1 188 ? -11.505 6.962 4.441 1.00 82.81 188 ILE A O 1
ATOM 1408 N N . GLY A 1 189 ? -13.547 6.459 3.633 1.00 78.38 189 GLY A N 1
ATOM 1409 C CA . GLY A 1 189 ? -13.386 6.989 2.269 1.00 78.38 189 GLY A CA 1
ATOM 1410 C C . GLY A 1 189 ? -13.850 6.026 1.170 1.00 78.38 189 GLY A C 1
ATOM 1411 O O . GLY A 1 189 ? -14.317 4.930 1.460 1.00 78.38 189 GLY A O 1
ATOM 1412 N N . GLY A 1 190 ? -13.719 6.433 -0.103 1.00 72.81 190 GLY A N 1
ATOM 1413 C CA . GLY A 1 190 ? -14.156 5.630 -1.267 1.00 72.81 190 GLY A CA 1
ATOM 1414 C C . GLY A 1 190 ? -13.198 5.582 -2.472 1.00 72.81 190 GLY A C 1
ATOM 1415 O O . GLY A 1 190 ? -13.602 5.188 -3.564 1.00 72.81 190 GLY A O 1
ATOM 1416 N N . GLY A 1 191 ? -11.944 6.017 -2.317 1.00 71.50 191 GLY A N 1
ATOM 1417 C CA . GLY A 1 191 ? -10.928 6.040 -3.378 1.00 71.50 191 GLY A CA 1
ATOM 1418 C C . GLY A 1 191 ? -10.121 4.741 -3.540 1.00 71.50 191 GLY A C 1
ATOM 1419 O O . GLY A 1 191 ? -10.332 3.744 -2.853 1.00 71.50 191 GLY A O 1
ATOM 1420 N N . GLY A 1 192 ? -9.128 4.757 -4.440 1.00 70.00 192 GLY A N 1
ATOM 1421 C CA . GLY A 1 192 ? -8.243 3.603 -4.684 1.00 70.00 192 GLY A CA 1
ATOM 1422 C C . GLY A 1 192 ? -7.445 3.154 -3.450 1.00 70.00 192 GLY A C 1
ATOM 1423 O O . GLY A 1 192 ? -7.245 1.958 -3.260 1.00 70.00 192 GLY A O 1
ATOM 1424 N N . ALA A 1 193 ? -7.076 4.095 -2.573 1.00 75.25 193 ALA A N 1
ATOM 1425 C CA . ALA A 1 193 ? -6.417 3.803 -1.299 1.00 75.25 193 ALA A CA 1
ATOM 1426 C C . ALA A 1 193 ? -7.322 3.025 -0.324 1.00 75.25 193 ALA A C 1
ATOM 1428 O O . ALA A 1 193 ? -6.826 2.202 0.438 1.00 75.25 193 ALA A O 1
ATOM 1429 N N . CYS A 1 194 ? -8.650 3.203 -0.383 1.00 83.88 194 CYS A N 1
ATOM 1430 C CA . CYS A 1 194 ? -9.586 2.443 0.457 1.00 83.88 194 CYS A CA 1
ATOM 1431 C C . CYS A 1 194 ? -9.539 0.961 0.132 1.00 83.88 194 CYS A C 1
ATOM 1433 O O . CYS A 1 194 ? -9.563 0.132 1.031 1.00 83.88 194 CYS A O 1
ATOM 1435 N N . ARG A 1 195 ? -9.449 0.623 -1.159 1.00 85.50 195 ARG A N 1
ATOM 1436 C CA . ARG A 1 195 ? -9.383 -0.774 -1.600 1.00 85.50 195 ARG A CA 1
ATOM 1437 C C . ARG A 1 195 ? -8.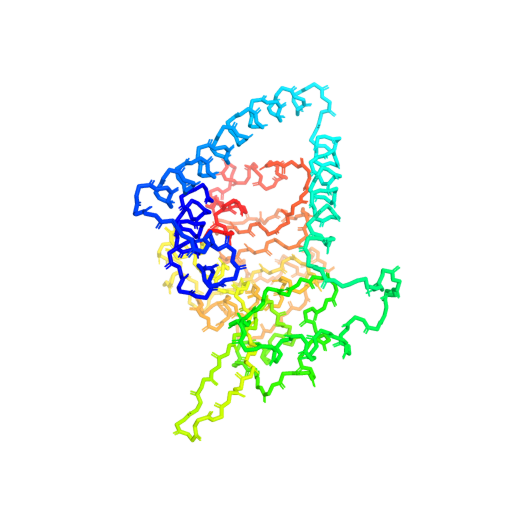119 -1.451 -1.076 1.00 85.50 195 ARG A C 1
ATOM 1439 O O . ARG A 1 195 ? -8.187 -2.587 -0.621 1.00 85.50 195 ARG A O 1
ATOM 1446 N N . ALA A 1 196 ? -7.003 -0.724 -1.078 1.00 87.44 196 ALA A N 1
ATOM 1447 C CA . ALA A 1 196 ? -5.748 -1.174 -0.490 1.00 87.44 196 ALA A CA 1
ATOM 1448 C C . ALA A 1 196 ? -5.824 -1.335 1.030 1.00 87.44 196 ALA A C 1
ATOM 1450 O O . ALA A 1 196 ? -5.367 -2.353 1.550 1.00 87.44 196 ALA A O 1
ATOM 1451 N N . ALA A 1 197 ? -6.451 -0.384 1.725 1.00 89.38 197 ALA A N 1
ATOM 1452 C CA . ALA A 1 197 ? -6.666 -0.458 3.164 1.00 89.38 197 ALA A CA 1
ATOM 1453 C C . ALA A 1 197 ? -7.542 -1.656 3.552 1.00 89.38 197 ALA A C 1
ATOM 1455 O O . ALA A 1 197 ? -7.124 -2.472 4.366 1.00 89.38 197 ALA A O 1
ATOM 1456 N N . VAL A 1 198 ? -8.710 -1.817 2.919 1.00 90.62 198 VAL A N 1
ATOM 1457 C CA . VAL A 1 198 ? -9.616 -2.954 3.157 1.00 90.62 198 VAL A CA 1
ATOM 1458 C C . VAL A 1 198 ? -8.895 -4.277 2.914 1.00 90.62 198 VAL A C 1
ATOM 1460 O O . VAL A 1 198 ? -8.960 -5.169 3.756 1.00 90.62 198 VAL A O 1
ATOM 1463 N N . PHE A 1 199 ? -8.161 -4.396 1.802 1.00 90.81 199 PHE A N 1
ATOM 1464 C CA . PHE A 1 199 ? -7.408 -5.608 1.490 1.00 90.81 199 PHE A CA 1
ATOM 1465 C C . PHE A 1 199 ? -6.359 -5.927 2.563 1.00 90.81 199 PHE A C 1
ATOM 1467 O O . PHE A 1 199 ? -6.314 -7.054 3.051 1.00 90.81 199 PHE A O 1
ATOM 1474 N N . ALA A 1 200 ? -5.539 -4.948 2.955 1.00 91.38 200 ALA A N 1
ATOM 1475 C CA . ALA A 1 200 ? -4.490 -5.149 3.952 1.00 91.38 200 ALA A CA 1
ATOM 1476 C C . ALA A 1 200 ? -5.064 -5.538 5.324 1.00 91.38 200 ALA A C 1
ATOM 1478 O O . ALA A 1 200 ? -4.586 -6.489 5.945 1.00 91.38 200 ALA A O 1
ATOM 1479 N N . LEU A 1 201 ? -6.114 -4.841 5.769 1.00 92.06 201 LEU A N 1
ATOM 1480 C CA . LEU A 1 201 ? -6.773 -5.092 7.049 1.00 92.06 201 LEU A CA 1
ATOM 1481 C C . LEU A 1 201 ? -7.387 -6.495 7.095 1.00 92.06 201 LEU A C 1
ATOM 1483 O O . LEU A 1 201 ? -7.115 -7.252 8.021 1.00 92.06 201 LEU A O 1
ATOM 1487 N N . TRP A 1 202 ? -8.164 -6.859 6.074 1.00 91.88 202 TRP A N 1
ATOM 1488 C CA . TRP A 1 202 ? -8.889 -8.128 6.046 1.00 91.88 202 TRP A CA 1
ATOM 1489 C C . TRP A 1 202 ? -7.982 -9.328 5.761 1.00 91.88 202 TRP A C 1
ATOM 1491 O O . TRP A 1 202 ? -7.981 -10.305 6.506 1.00 91.88 202 TRP A O 1
ATOM 1501 N N . LYS A 1 203 ? -7.182 -9.266 4.689 1.00 90.81 203 LYS A N 1
ATOM 1502 C CA . LYS A 1 203 ? -6.405 -10.418 4.208 1.00 90.81 203 LYS A CA 1
ATOM 1503 C C . LYS A 1 203 ? -5.130 -10.647 5.017 1.00 90.81 203 LYS A C 1
ATOM 1505 O O . LYS A 1 203 ? -4.743 -11.798 5.205 1.00 90.81 203 LYS A O 1
ATOM 1510 N N . TRP A 1 204 ? -4.443 -9.582 5.438 1.00 89.88 204 TRP A N 1
ATOM 1511 C CA . TRP A 1 204 ? -3.105 -9.690 6.037 1.00 89.88 204 TRP A CA 1
ATOM 1512 C C . TRP A 1 204 ? -3.064 -9.406 7.533 1.00 89.88 204 TRP A C 1
ATOM 1514 O O . TRP A 1 204 ? -2.263 -10.028 8.223 1.00 89.88 204 TRP A O 1
ATOM 1524 N N . LEU A 1 205 ? -3.907 -8.503 8.036 1.00 90.25 205 LEU A N 1
ATOM 1525 C CA . LEU A 1 205 ? -4.015 -8.226 9.474 1.00 90.25 205 LEU A CA 1
ATOM 1526 C C . LEU A 1 205 ? -5.160 -9.001 10.145 1.00 90.25 205 LEU A C 1
ATOM 1528 O O . LEU A 1 205 ? -5.298 -8.952 11.363 1.00 90.25 205 LEU A O 1
ATOM 1532 N N . GLY A 1 206 ? -5.958 -9.738 9.364 1.00 90.31 206 GLY A N 1
ATOM 1533 C CA . GLY A 1 206 ? -7.020 -10.618 9.852 1.00 90.31 206 GLY A CA 1
ATOM 1534 C C . GLY A 1 206 ? -8.184 -9.897 10.535 1.00 90.31 206 GLY A C 1
ATOM 1535 O O . GLY A 1 206 ? -8.945 -10.542 11.258 1.00 90.31 206 GLY A O 1
ATOM 1536 N N . ALA A 1 207 ? -8.335 -8.590 10.309 1.00 91.25 207 ALA A N 1
ATOM 1537 C CA . ALA A 1 207 ? -9.484 -7.831 10.780 1.00 91.25 207 ALA A CA 1
ATOM 1538 C C . ALA A 1 207 ? -10.760 -8.325 10.094 1.00 91.25 207 ALA A C 1
ATOM 1540 O O . ALA A 1 207 ? -10.790 -8.578 8.888 1.00 91.25 207 ALA A O 1
ATOM 1541 N N . SER A 1 208 ? -11.829 -8.473 10.865 1.00 88.75 208 SER A N 1
ATOM 1542 C CA . SER A 1 208 ? -13.094 -9.000 10.371 1.00 88.75 208 SER A CA 1
ATOM 1543 C C . SER A 1 208 ? -14.247 -8.529 11.242 1.00 88.75 208 SER A C 1
ATOM 1545 O O . SER A 1 208 ? -14.112 -8.425 12.457 1.00 88.75 208 SER A O 1
ATOM 1547 N N . PHE A 1 209 ? -15.394 -8.286 10.619 1.00 85.31 209 PHE A N 1
ATOM 1548 C CA . PHE A 1 209 ? -16.660 -8.045 11.301 1.00 85.31 209 PHE A CA 1
ATOM 1549 C C . PHE A 1 209 ? -17.645 -9.128 10.860 1.00 85.31 209 PHE A C 1
ATOM 1551 O O . PHE A 1 209 ? -18.377 -8.967 9.889 1.00 85.31 209 PHE A O 1
ATOM 1558 N N . GLY A 1 210 ? -17.541 -10.311 11.473 1.00 79.75 210 GLY A N 1
ATOM 1559 C CA . GLY A 1 210 ? -18.339 -11.477 11.070 1.00 79.75 210 GLY A CA 1
ATOM 1560 C C . GLY A 1 210 ? -18.085 -11.965 9.635 1.00 79.75 210 GLY A C 1
ATOM 1561 O O . GLY A 1 210 ? -18.893 -12.708 9.094 1.00 79.75 210 GLY A O 1
ATOM 1562 N N . GLY A 1 211 ? -16.972 -11.563 9.009 1.00 77.12 211 GLY A N 1
ATOM 1563 C CA . GLY A 1 211 ? -16.663 -11.871 7.608 1.00 77.12 211 GLY A CA 1
ATOM 1564 C C . GLY A 1 211 ? -17.335 -10.953 6.584 1.00 77.12 211 GLY A C 1
ATOM 1565 O O . GLY A 1 211 ? -17.176 -11.186 5.387 1.00 77.12 211 GLY A O 1
ATOM 1566 N N . GLU A 1 212 ? -18.047 -9.913 7.021 1.00 80.56 212 GLU A N 1
ATOM 1567 C CA . GLU A 1 212 ? -18.809 -9.029 6.140 1.00 80.56 212 GLU A CA 1
ATOM 1568 C C . GLU A 1 212 ? -18.169 -7.643 5.994 1.00 80.56 212 GLU A C 1
ATOM 1570 O O . GLU A 1 212 ? -17.542 -7.107 6.910 1.00 80.56 212 GLU A O 1
ATOM 1575 N N . LEU A 1 213 ? -18.355 -7.040 4.816 1.00 84.00 213 LEU A N 1
ATOM 1576 C CA . LEU A 1 213 ? -18.050 -5.633 4.577 1.00 84.00 213 LEU A CA 1
ATOM 1577 C C . LEU A 1 213 ? -19.332 -4.818 4.775 1.00 84.00 213 LEU A C 1
ATOM 1579 O O . LEU A 1 213 ? -20.252 -4.900 3.962 1.00 84.00 213 LEU A O 1
ATOM 1583 N N . VAL A 1 214 ? -19.377 -4.003 5.826 1.00 86.19 214 VAL A N 1
ATOM 1584 C CA . VAL A 1 214 ? -20.540 -3.163 6.133 1.00 86.19 214 VAL A CA 1
ATOM 1585 C C . VAL A 1 214 ? -20.277 -1.730 5.686 1.00 86.19 214 VAL A C 1
ATOM 1587 O O . VAL A 1 214 ? -19.337 -1.082 6.144 1.00 86.19 214 VAL A O 1
ATOM 1590 N N . HIS A 1 215 ? -21.124 -1.213 4.795 1.00 86.69 215 HIS A N 1
ATOM 1591 C CA . HIS A 1 215 ? -21.123 0.209 4.465 1.00 86.69 215 HIS A CA 1
ATOM 1592 C C . HIS A 1 215 ? -21.869 0.985 5.553 1.00 86.69 215 HIS A C 1
ATOM 1594 O O . HIS A 1 215 ? -23.072 0.795 5.751 1.00 86.69 215 HIS A O 1
ATOM 1600 N N . VAL A 1 216 ? -21.144 1.856 6.251 1.00 84.62 216 VAL A N 1
ATOM 1601 C CA . VAL A 1 216 ? -21.679 2.700 7.322 1.00 84.62 216 VAL A CA 1
ATOM 1602 C C . VAL A 1 216 ? -21.979 4.083 6.756 1.00 84.62 216 VAL A C 1
ATOM 1604 O O . VAL A 1 216 ? -21.062 4.813 6.385 1.00 84.62 216 VAL A O 1
ATOM 1607 N N . ALA A 1 217 ? -23.263 4.429 6.662 1.00 82.25 217 ALA A N 1
ATOM 1608 C CA . ALA A 1 217 ? -23.721 5.670 6.034 1.00 82.25 217 ALA A CA 1
ATOM 1609 C C . ALA A 1 217 ? -24.145 6.755 7.039 1.00 82.25 217 ALA A C 1
ATOM 1611 O O . ALA A 1 217 ? -24.321 7.907 6.644 1.00 82.25 217 ALA A O 1
ATOM 1612 N N . SER A 1 218 ? -24.324 6.410 8.319 1.00 80.50 218 SER A N 1
ATOM 1613 C CA . SER A 1 218 ? -24.746 7.351 9.361 1.00 80.50 218 SER A CA 1
ATOM 1614 C C . SER A 1 218 ? -24.053 7.096 10.702 1.00 80.50 218 SER A C 1
ATOM 1616 O O . SER A 1 218 ? -23.518 6.013 10.954 1.00 80.50 218 SER A O 1
ATOM 1618 N N . ILE A 1 219 ? -24.067 8.106 11.575 1.00 76.38 219 ILE A N 1
ATOM 1619 C CA . ILE A 1 219 ? -23.469 8.033 12.916 1.00 76.38 219 ILE A CA 1
ATOM 1620 C C . ILE A 1 219 ? -24.258 7.066 13.804 1.00 76.38 219 ILE A C 1
ATOM 1622 O O . ILE A 1 219 ? -23.674 6.353 14.614 1.00 76.38 219 ILE A O 1
ATOM 1626 N N . GLU A 1 220 ? -25.577 7.015 13.637 1.00 81.06 220 GLU A N 1
ATOM 1627 C CA . GLU A 1 220 ? -26.471 6.120 14.373 1.00 81.06 220 GLU A CA 1
ATOM 1628 C C . GLU A 1 220 ? -26.167 4.663 14.025 1.00 81.06 220 GLU A C 1
ATOM 1630 O O . GLU A 1 220 ? -26.067 3.823 14.916 1.00 81.06 220 GLU A O 1
ATOM 1635 N N . GLN A 1 221 ? -25.942 4.378 12.737 1.00 83.50 221 GLN A N 1
ATOM 1636 C CA . GLN A 1 221 ? -25.505 3.061 12.288 1.00 83.50 221 GLN A CA 1
ATOM 1637 C C . GLN A 1 221 ? -24.124 2.724 12.858 1.00 83.50 221 GLN A C 1
ATOM 1639 O O . GLN A 1 221 ? -23.934 1.622 13.357 1.00 83.50 221 GLN A O 1
ATOM 1644 N N . ALA A 1 222 ? -23.177 3.669 12.834 1.00 80.44 222 ALA A N 1
ATOM 1645 C CA . ALA A 1 222 ? -21.848 3.471 13.413 1.00 80.44 222 ALA A CA 1
ATOM 1646 C C . ALA A 1 222 ? -21.908 3.159 14.918 1.00 80.44 222 ALA A C 1
ATOM 1648 O O . ALA A 1 222 ? -21.173 2.303 15.396 1.00 80.44 222 ALA A O 1
ATOM 1649 N N . ALA A 1 223 ? -22.796 3.830 15.658 1.00 78.31 223 ALA A N 1
ATOM 1650 C CA . ALA A 1 223 ? -22.955 3.657 17.101 1.00 78.31 223 ALA A CA 1
ATOM 1651 C C . ALA A 1 223 ? -23.588 2.312 17.499 1.00 78.31 223 ALA A C 1
ATOM 1653 O O . ALA A 1 223 ? -23.463 1.908 18.651 1.00 78.31 223 ALA A O 1
ATOM 1654 N N . ALA A 1 224 ? -24.273 1.636 16.574 1.00 84.19 224 ALA A N 1
ATOM 1655 C CA . ALA A 1 224 ? -24.881 0.327 16.805 1.00 84.19 224 ALA A CA 1
ATOM 1656 C C . ALA A 1 224 ? -23.935 -0.853 16.500 1.00 84.19 224 ALA A C 1
ATOM 1658 O O . ALA A 1 224 ? -24.300 -2.002 16.748 1.00 84.19 224 ALA A O 1
ATOM 1659 N N . LEU A 1 225 ? -22.754 -0.590 15.933 1.00 85.38 225 LEU A N 1
ATOM 1660 C CA . LEU A 1 225 ? -21.770 -1.604 15.547 1.00 85.38 225 LEU A CA 1
ATOM 1661 C C . LEU A 1 225 ? -20.687 -1.764 16.621 1.00 85.38 225 LEU A C 1
ATOM 1663 O O . LEU A 1 225 ? -20.445 -0.858 17.415 1.00 85.38 225 LEU A O 1
ATOM 1667 N N . GLU A 1 226 ? -20.014 -2.920 16.630 1.00 85.25 226 GLU A N 1
ATOM 1668 C CA . GLU A 1 226 ? -18.838 -3.131 17.486 1.00 85.25 226 GLU A CA 1
ATOM 1669 C C . GLU A 1 226 ? -17.739 -2.124 17.119 1.00 85.25 226 GLU A C 1
ATOM 1671 O O . GLU A 1 226 ? -17.463 -1.883 15.938 1.00 85.25 226 GLU A O 1
ATOM 1676 N N . ALA A 1 227 ? -17.111 -1.533 18.135 1.00 84.25 227 ALA A N 1
ATOM 1677 C CA . ALA A 1 227 ? -16.084 -0.525 17.943 1.00 84.25 227 ALA A CA 1
ATOM 1678 C C . ALA A 1 227 ? -14.849 -1.103 17.224 1.00 84.25 227 ALA A C 1
ATOM 1680 O O . ALA A 1 227 ? -14.358 -2.172 17.596 1.00 84.25 227 ALA A O 1
ATOM 1681 N N . PRO A 1 228 ? -14.323 -0.412 16.195 1.00 86.19 228 PRO A N 1
ATOM 1682 C CA . PRO A 1 228 ? -13.186 -0.889 15.423 1.00 86.19 228 PRO A CA 1
ATOM 1683 C C . PRO A 1 228 ? -11.877 -0.780 16.211 1.00 86.19 228 PRO A C 1
ATOM 1685 O O . PRO A 1 228 ? -11.586 0.255 16.801 1.00 86.19 228 PRO A O 1
ATOM 1688 N N . VAL A 1 229 ? -11.028 -1.806 16.122 1.00 87.88 229 VAL A N 1
ATOM 1689 C CA . VAL A 1 229 ? -9.672 -1.786 16.708 1.00 87.88 229 VAL A CA 1
ATOM 1690 C C . VAL A 1 229 ? -8.681 -1.051 15.800 1.00 87.88 229 VAL A C 1
ATOM 1692 O O . VAL A 1 229 ? -7.702 -0.472 16.273 1.00 87.88 229 VAL A O 1
ATOM 1695 N N . LEU A 1 230 ? -8.927 -1.069 14.487 1.00 85.75 230 LEU A N 1
ATOM 1696 C CA . LEU A 1 230 ? -8.115 -0.395 13.475 1.00 85.75 230 LEU A CA 1
ATOM 1697 C C . LEU A 1 230 ? -8.966 0.604 12.695 1.00 85.75 230 LEU A C 1
ATOM 1699 O O . LEU A 1 230 ? -10.049 0.260 12.228 1.00 85.75 230 LEU A O 1
ATOM 1703 N N . VAL A 1 231 ? -8.448 1.809 12.484 1.00 85.81 231 VAL A N 1
ATOM 1704 C CA . VAL A 1 231 ? -9.077 2.834 11.647 1.00 85.81 231 VAL A CA 1
ATOM 1705 C C . VAL A 1 231 ? -8.094 3.272 10.570 1.00 85.81 231 VAL A C 1
ATOM 1707 O O . VAL A 1 231 ? -6.953 3.612 10.869 1.00 85.81 231 VAL A O 1
ATOM 1710 N N . VAL A 1 232 ? -8.523 3.290 9.309 1.00 82.94 232 VAL A N 1
ATOM 1711 C CA . VAL A 1 232 ? -7.736 3.835 8.197 1.00 82.94 232 VAL A CA 1
ATOM 1712 C C . VAL A 1 232 ? -8.495 4.978 7.534 1.00 82.94 232 VAL A C 1
ATOM 1714 O O . VAL A 1 232 ? -9.513 4.773 6.871 1.00 82.94 232 VAL A O 1
ATOM 1717 N N . GLY A 1 233 ? -7.986 6.195 7.698 1.00 79.31 233 GLY A N 1
ATOM 1718 C CA . GLY A 1 233 ? -8.512 7.403 7.072 1.00 79.31 233 GLY A CA 1
ATOM 1719 C C . GLY A 1 233 ? -7.946 7.596 5.669 1.00 79.31 233 GLY A C 1
ATOM 1720 O O . GLY A 1 233 ? -6.748 7.790 5.496 1.00 79.31 233 GLY A O 1
ATOM 1721 N N . THR A 1 234 ? -8.802 7.576 4.653 1.00 71.25 234 THR A N 1
ATOM 1722 C CA . THR A 1 234 ? -8.447 7.842 3.240 1.00 71.25 234 THR A CA 1
ATOM 1723 C C . THR A 1 234 ? -9.194 9.044 2.651 1.00 71.25 234 THR A C 1
ATOM 1725 O O . THR A 1 234 ? -9.043 9.365 1.471 1.00 71.25 234 THR A O 1
ATOM 1728 N N . VAL A 1 235 ? -9.995 9.703 3.488 1.00 63.44 235 VAL A N 1
ATOM 1729 C CA . VAL A 1 235 ? -10.516 11.065 3.346 1.00 63.44 235 VAL A CA 1
ATOM 1730 C C . VAL A 1 235 ? -10.283 11.791 4.676 1.00 63.44 235 VAL A C 1
ATOM 1732 O O . VAL A 1 235 ? -10.231 11.132 5.717 1.00 63.44 235 VAL A O 1
ATOM 1735 N N . PRO A 1 236 ? -10.127 13.122 4.674 1.00 50.31 236 PRO A N 1
ATOM 1736 C CA . PRO A 1 236 ? -9.951 13.871 5.912 1.00 50.31 236 PRO A CA 1
ATOM 1737 C C . PRO A 1 236 ? -11.241 13.903 6.762 1.00 50.31 236 PRO A C 1
ATOM 1739 O O . PRO A 1 236 ? -12.320 14.144 6.226 1.00 50.31 236 PRO A O 1
ATOM 1742 N N . ASN A 1 237 ? -11.062 13.758 8.084 1.00 51.81 237 ASN A N 1
ATOM 1743 C CA . ASN A 1 237 ? -11.987 14.026 9.209 1.00 51.81 237 ASN A CA 1
ATOM 1744 C C . ASN A 1 237 ? -13.167 13.061 9.490 1.00 51.81 237 ASN A C 1
ATOM 1746 O O . ASN A 1 237 ? -14.243 13.273 8.951 1.00 51.81 237 ASN A O 1
ATOM 1750 N N . PHE A 1 238 ? -13.005 12.129 10.452 1.00 48.41 238 PHE A N 1
ATOM 1751 C CA . PHE A 1 238 ? -14.080 11.595 11.330 1.00 48.41 238 PHE A CA 1
ATOM 1752 C C . PHE A 1 238 ? -13.508 10.921 12.603 1.00 48.41 238 PHE A C 1
ATOM 1754 O O . PHE A 1 238 ? -12.949 9.833 12.484 1.00 48.41 238 PHE A O 1
ATOM 1761 N N . PRO A 1 239 ? -13.668 11.481 13.815 1.00 50.88 239 PRO A N 1
ATOM 1762 C CA . PRO A 1 239 ? -13.069 10.918 15.030 1.00 50.88 239 PRO A CA 1
ATOM 1763 C C . PRO A 1 239 ? -13.792 9.648 15.555 1.00 50.88 239 PRO A C 1
ATOM 1765 O O . PRO A 1 239 ? -15.020 9.665 15.680 1.00 50.88 239 PRO A O 1
ATOM 1768 N N . PRO A 1 240 ? -13.076 8.548 15.882 1.00 53.34 240 PRO A N 1
ATOM 1769 C CA . PRO A 1 240 ? -13.635 7.376 16.572 1.00 53.34 240 PRO A CA 1
ATOM 1770 C C . PRO A 1 240 ? -13.785 7.567 18.101 1.00 53.34 240 PRO A C 1
ATOM 1772 O O . PRO A 1 240 ? -13.283 8.538 18.658 1.00 53.34 240 PRO A O 1
ATOM 1775 N N . LYS A 1 241 ? -14.502 6.648 18.778 1.00 46.38 241 LYS A N 1
ATOM 1776 C CA . LYS A 1 241 ? -15.023 6.825 20.158 1.00 46.38 241 LYS A CA 1
ATOM 1777 C C . LYS A 1 241 ? -14.373 5.983 21.282 1.00 46.38 241 LYS A C 1
ATOM 1779 O O . LYS A 1 241 ? -14.602 6.310 22.439 1.00 46.38 241 LYS A O 1
ATOM 1784 N N . GLU A 1 242 ? -13.595 4.937 20.991 1.00 56.09 242 GLU A N 1
ATOM 1785 C CA . GLU A 1 242 ? -13.017 3.989 21.987 1.00 56.09 242 GLU A CA 1
ATOM 1786 C C . GLU A 1 242 ? -11.557 3.661 21.654 1.00 56.09 242 GLU A C 1
ATOM 1788 O O . GLU A 1 242 ? -11.248 3.729 20.492 1.00 56.09 242 GLU A O 1
ATOM 1793 N N . GLU A 1 243 ? -10.665 3.273 22.569 1.00 59.00 243 GLU A N 1
ATOM 1794 C CA . GLU A 1 243 ? -9.223 3.054 22.281 1.00 59.00 243 GLU A CA 1
ATOM 1795 C C . GLU A 1 243 ? -8.894 2.105 21.093 1.00 59.00 243 GLU A C 1
ATOM 1797 O O . GLU A 1 243 ? -9.447 1.011 20.973 1.00 59.00 243 GLU A O 1
ATOM 1802 N N . GLY A 1 244 ? -7.902 2.462 20.259 1.00 64.25 244 GLY A N 1
ATOM 1803 C CA . GLY A 1 244 ? -7.445 1.627 19.132 1.00 64.25 244 GLY A CA 1
ATOM 1804 C C . GLY A 1 244 ? -6.223 2.173 18.373 1.00 64.25 244 GLY A C 1
ATOM 1805 O O . GLY A 1 244 ? -5.454 2.976 18.904 1.00 64.25 244 GLY A O 1
ATOM 1806 N N . TYR A 1 245 ? -6.040 1.765 17.108 1.00 71.75 245 TYR A N 1
ATOM 1807 C CA . TYR A 1 245 ? -4.964 2.253 16.227 1.00 71.75 245 TYR A CA 1
ATOM 1808 C C . TYR A 1 245 ? -5.500 2.981 14.983 1.00 71.75 245 TYR A C 1
ATOM 1810 O O . TYR A 1 245 ? -6.366 2.451 14.287 1.00 71.75 245 TYR A O 1
ATOM 1818 N N . ILE A 1 246 ? -4.945 4.151 14.642 1.00 73.56 246 ILE A N 1
ATOM 1819 C CA . ILE A 1 246 ? -5.362 4.941 13.460 1.00 73.56 246 ILE A CA 1
ATOM 1820 C C . ILE A 1 246 ? -4.211 5.087 12.466 1.00 73.56 246 ILE A C 1
ATOM 1822 O O . ILE A 1 246 ? -3.116 5.466 12.864 1.00 73.56 246 ILE A O 1
ATOM 1826 N N . LEU A 1 247 ? -4.469 4.872 11.173 1.00 67.19 247 LEU A N 1
ATOM 1827 C CA . LEU A 1 247 ? -3.577 5.223 10.065 1.00 67.19 247 LEU A CA 1
ATOM 1828 C C . LEU A 1 247 ? -4.243 6.254 9.145 1.00 67.19 247 LEU A C 1
ATOM 1830 O O . LEU A 1 247 ? -5.314 6.007 8.597 1.00 67.19 247 LEU A O 1
ATOM 1834 N N . GLU A 1 248 ? -3.587 7.386 8.905 1.00 63.56 248 GLU A N 1
ATOM 1835 C CA . GLU A 1 248 ? -4.074 8.410 7.972 1.00 63.56 248 GLU A CA 1
ATOM 1836 C C . GLU A 1 248 ? -3.300 8.380 6.643 1.00 63.56 248 GLU A C 1
ATOM 1838 O O . GLU A 1 248 ? -2.074 8.449 6.632 1.00 63.56 248 GLU A O 1
ATOM 1843 N N . MET A 1 249 ? -4.015 8.302 5.513 1.00 54.59 249 MET A N 1
ATOM 1844 C CA . MET A 1 249 ? -3.453 8.161 4.158 1.00 54.59 249 MET A CA 1
ATOM 1845 C C . MET A 1 249 ? -3.610 9.406 3.260 1.00 54.59 249 MET A C 1
ATOM 1847 O O . MET A 1 249 ? -3.083 9.422 2.145 1.00 54.59 249 MET A O 1
ATOM 1851 N N . CYS A 1 250 ? -4.300 10.468 3.698 1.00 52.47 250 CYS A N 1
ATOM 1852 C CA . CYS A 1 250 ? -4.477 11.697 2.907 1.00 52.47 250 CYS A CA 1
ATOM 1853 C C . CYS A 1 250 ? -3.317 12.702 3.036 1.00 52.47 250 CYS A C 1
ATOM 1855 O O . CYS A 1 250 ? -2.689 12.828 4.084 1.00 52.47 250 CYS A O 1
ATOM 1857 N N . TYR A 1 251 ? -3.084 13.480 1.967 1.00 50.47 251 TYR A N 1
ATOM 1858 C CA . TYR A 1 251 ? -2.159 14.624 1.927 1.00 50.47 251 TYR A CA 1
ATOM 1859 C C . TYR A 1 251 ? -2.930 15.947 1.794 1.00 50.47 251 TYR A C 1
ATOM 1861 O O . TYR A 1 251 ? -3.059 16.463 0.684 1.00 50.47 251 TYR A O 1
ATOM 1869 N N . HIS A 1 252 ? -3.464 16.512 2.887 1.00 49.25 252 HIS A N 1
ATOM 1870 C CA . HIS A 1 252 ? -3.949 17.909 2.923 1.00 49.25 252 HIS A CA 1
ATOM 1871 C C . HIS A 1 252 ? -4.473 18.340 4.306 1.00 49.25 252 HIS A C 1
ATOM 1873 O O . HIS A 1 252 ? -5.098 17.530 4.977 1.00 49.25 252 HIS A O 1
ATOM 1879 N N . PRO A 1 253 ? -4.434 19.638 4.677 1.00 40.97 253 PRO A N 1
ATOM 1880 C CA . PRO A 1 253 ? -3.334 20.602 4.633 1.00 40.97 253 PRO A CA 1
ATOM 1881 C C . PRO A 1 253 ? -2.686 20.814 6.026 1.00 40.97 253 PRO A C 1
ATOM 1883 O O . PRO A 1 253 ? -1.785 21.642 6.167 1.00 40.97 253 PRO A O 1
ATOM 1886 N N . LYS A 1 254 ? -3.107 20.071 7.059 1.00 40.22 254 LYS A N 1
ATOM 1887 C CA . LYS A 1 254 ? -2.542 20.112 8.417 1.00 40.22 254 LYS A CA 1
ATOM 1888 C C . LYS A 1 254 ? -1.975 18.737 8.771 1.00 40.22 254 LYS A C 1
ATOM 1890 O O . LYS A 1 254 ? -2.637 17.734 8.569 1.00 40.22 254 LYS A O 1
ATOM 1895 N N . THR A 1 255 ? -0.766 18.693 9.330 1.00 43.03 255 THR A N 1
ATOM 1896 C CA . THR A 1 255 ? -0.198 17.475 9.951 1.00 43.03 255 THR A CA 1
ATOM 1897 C C . THR A 1 255 ? -0.941 17.070 11.230 1.00 43.03 255 THR A C 1
ATOM 1899 O O . THR A 1 255 ? -0.729 15.974 11.729 1.00 43.03 255 THR A O 1
ATOM 1902 N N . ARG A 1 256 ? -1.792 17.965 11.751 1.00 45.19 256 ARG A N 1
ATOM 1903 C CA . ARG A 1 256 ? -2.726 17.746 12.856 1.00 45.19 256 ARG A CA 1
ATOM 1904 C C . ARG A 1 256 ? -4.156 17.880 12.322 1.00 45.19 256 ARG A C 1
ATOM 1906 O O . ARG A 1 256 ? -4.614 19.002 12.087 1.00 45.19 256 ARG A O 1
ATOM 1913 N N . THR A 1 257 ? -4.814 16.761 12.055 1.00 52.84 257 THR A N 1
ATOM 1914 C CA . THR A 1 257 ? -6.264 16.687 11.804 1.00 52.84 257 THR A CA 1
ATOM 1915 C C . THR A 1 257 ? -7.017 16.683 13.141 1.00 52.84 257 THR A C 1
ATOM 1917 O O . THR A 1 257 ? -6.372 16.674 14.185 1.00 52.84 257 THR A O 1
ATOM 1920 N N . GLU A 1 258 ? -8.355 16.729 13.172 1.00 54.25 258 GLU A N 1
ATOM 1921 C CA . GLU A 1 258 ? -9.092 16.644 14.457 1.00 54.25 258 GLU A CA 1
ATOM 1922 C C . GLU A 1 258 ? -8.829 15.324 15.204 1.00 54.25 258 GLU A C 1
ATOM 1924 O O . GLU A 1 258 ? -8.980 15.256 16.419 1.00 54.25 258 GLU A O 1
ATOM 1929 N N . PHE A 1 259 ? -8.323 14.309 14.498 1.00 53.53 259 PHE A N 1
ATOM 1930 C CA . PHE A 1 259 ? -7.789 13.084 15.090 1.00 53.53 259 PHE A CA 1
ATOM 1931 C C . PHE A 1 259 ? -6.596 13.312 16.029 1.00 53.53 259 PHE A C 1
ATOM 1933 O O . PHE A 1 259 ? -6.319 12.460 16.864 1.00 53.53 259 PHE A O 1
ATOM 1940 N N . PHE A 1 260 ? -5.898 14.448 15.918 1.00 47.62 260 PHE A N 1
ATOM 1941 C CA . PHE A 1 260 ? -4.728 14.774 16.735 1.00 47.62 260 PHE A CA 1
ATOM 1942 C C . PHE A 1 260 ? -5.034 14.775 18.239 1.00 47.62 260 PHE A C 1
ATOM 1944 O O . PHE A 1 260 ? -4.187 14.372 19.027 1.00 47.62 260 PHE A O 1
ATOM 1951 N N . ASN A 1 261 ? -6.242 15.182 18.633 1.00 52.59 261 ASN A N 1
ATOM 1952 C CA . ASN A 1 261 ? -6.621 15.233 20.045 1.00 52.59 261 ASN A CA 1
ATOM 1953 C C . ASN A 1 261 ? -7.026 13.855 20.600 1.00 52.59 261 ASN A C 1
ATOM 1955 O O . ASN A 1 261 ? -7.138 13.705 21.808 1.00 52.59 261 ASN A O 1
ATOM 1959 N N . LEU A 1 262 ? -7.227 12.835 19.753 1.00 56.78 262 LEU A N 1
ATOM 1960 C CA . LEU A 1 262 ? -7.679 11.510 20.204 1.00 56.78 262 LEU A CA 1
ATOM 1961 C C . LEU A 1 262 ? -6.571 10.668 20.838 1.00 56.78 262 LEU A C 1
ATOM 1963 O O . LEU A 1 262 ? -6.868 9.814 21.672 1.00 56.78 262 LEU A O 1
ATOM 1967 N N . ASP A 1 263 ? -5.317 10.902 20.447 1.00 55.06 263 ASP A N 1
ATOM 1968 C CA . ASP A 1 263 ? -4.149 10.311 21.113 1.00 55.06 263 ASP A CA 1
ATOM 1969 C C . ASP A 1 263 ? -4.080 10.811 22.573 1.00 55.06 263 ASP A C 1
ATOM 1971 O O . ASP A 1 263 ? -3.878 10.029 23.498 1.00 55.06 263 ASP A O 1
ATOM 1975 N N . GLU A 1 264 ? -4.378 12.101 22.801 1.00 52.72 264 GLU A N 1
ATOM 1976 C CA . GLU A 1 264 ? -4.368 12.726 24.134 1.00 52.72 264 GLU A CA 1
ATOM 1977 C C . GLU A 1 264 ? -5.649 12.486 24.962 1.00 52.72 264 GLU A C 1
ATOM 1979 O O . GLU A 1 264 ? -5.553 12.334 26.178 1.00 52.72 264 GLU A O 1
ATOM 1984 N N . GLU A 1 265 ? -6.841 12.437 24.351 1.00 53.84 265 GLU A N 1
ATOM 1985 C CA . GLU A 1 265 ? -8.124 12.346 25.080 1.00 53.84 265 GLU A CA 1
ATOM 1986 C C . GLU A 1 265 ? -8.673 10.918 25.229 1.00 53.84 265 GLU A C 1
ATOM 1988 O O . GLU A 1 265 ? -9.388 10.642 26.193 1.00 53.84 265 GLU A O 1
ATOM 1993 N N . ALA A 1 266 ? -8.371 10.011 24.293 1.00 60.09 266 ALA A N 1
ATOM 1994 C CA . ALA A 1 266 ? -9.044 8.712 24.178 1.00 60.09 266 ALA A CA 1
ATOM 1995 C C . ALA A 1 266 ? -8.088 7.513 24.020 1.00 60.09 266 ALA A C 1
ATOM 1997 O O . ALA A 1 266 ? -8.549 6.439 23.649 1.00 60.09 266 ALA A O 1
ATOM 1998 N N . GLY A 1 267 ? -6.779 7.685 24.260 1.00 67.88 267 GLY A N 1
ATOM 1999 C CA . GLY A 1 267 ? -5.790 6.595 24.326 1.00 67.88 267 GLY A CA 1
ATOM 2000 C C . GLY A 1 267 ? -5.453 5.906 22.993 1.00 67.88 267 GLY A C 1
ATOM 2001 O O . GLY A 1 267 ? -4.902 4.801 22.986 1.00 67.88 267 GLY A O 1
ATOM 2002 N N . TRP A 1 268 ? -5.779 6.522 21.853 1.00 71.75 268 TRP A N 1
ATOM 2003 C CA . TRP A 1 268 ? -5.522 5.953 20.525 1.00 71.75 268 TRP A CA 1
ATOM 2004 C C . TRP A 1 268 ? -4.057 6.045 20.111 1.00 71.75 268 TRP A C 1
ATOM 2006 O O . TRP A 1 268 ? -3.490 7.128 20.064 1.00 71.75 268 TRP A O 1
ATOM 2016 N N . LYS A 1 269 ? -3.472 4.944 19.628 1.00 74.81 269 LYS A N 1
ATOM 2017 C CA . LYS A 1 269 ? -2.130 4.989 19.032 1.00 74.81 269 LYS A CA 1
ATOM 2018 C C . LYS A 1 269 ? -2.199 5.415 17.562 1.00 74.81 269 LYS A C 1
ATOM 2020 O O . LYS A 1 269 ? -2.634 4.647 16.698 1.00 74.81 269 LYS A O 1
ATOM 2025 N N . MET A 1 270 ? -1.747 6.631 17.259 1.00 71.00 270 MET A N 1
ATOM 2026 C CA . MET A 1 270 ? -1.882 7.222 15.923 1.00 71.00 270 MET A CA 1
ATOM 2027 C C . MET A 1 270 ? -0.619 7.079 15.049 1.00 71.00 270 MET A C 1
ATOM 2029 O O . MET A 1 270 ? 0.504 7.366 15.467 1.00 71.00 270 MET A O 1
ATOM 2033 N N . LEU A 1 271 ? -0.812 6.667 13.791 1.00 68.06 271 LEU A N 1
ATOM 2034 C CA . LEU A 1 271 ? 0.199 6.584 12.737 1.00 68.06 271 LEU A CA 1
ATOM 2035 C C . LEU A 1 271 ? -0.037 7.620 11.643 1.00 68.06 271 LEU A C 1
ATOM 2037 O O . LEU A 1 271 ? -1.021 7.585 10.903 1.00 68.06 271 LEU A O 1
ATOM 2041 N N . TYR A 1 272 ? 0.941 8.510 11.501 1.00 65.88 272 TYR A N 1
ATOM 2042 C CA . TYR A 1 272 ? 0.937 9.559 10.491 1.00 65.88 272 TYR A CA 1
ATOM 2043 C C . TYR A 1 272 ? 1.502 9.073 9.147 1.00 65.88 272 TYR A C 1
ATOM 2045 O O . TYR A 1 272 ? 2.457 8.294 9.088 1.00 65.88 272 TYR A O 1
ATOM 2053 N N . ASN A 1 273 ? 0.964 9.632 8.060 1.00 57.69 273 ASN A N 1
ATOM 2054 C CA . ASN A 1 273 ? 1.239 9.258 6.666 1.00 57.69 273 ASN A CA 1
ATOM 2055 C C . ASN A 1 273 ? 2.724 9.348 6.230 1.00 57.69 273 ASN A C 1
ATOM 2057 O O . ASN A 1 273 ? 3.122 8.805 5.202 1.00 57.69 273 ASN A O 1
ATOM 2061 N N . THR A 1 274 ? 3.588 10.038 6.986 1.00 46.28 274 THR A N 1
ATOM 2062 C CA . THR A 1 274 ? 5.038 10.074 6.707 1.00 46.28 274 THR A CA 1
ATOM 2063 C C . THR A 1 274 ? 5.714 8.715 6.877 1.00 46.28 274 THR A C 1
ATOM 2065 O O . THR A 1 274 ? 6.815 8.537 6.362 1.00 46.28 274 THR A O 1
ATOM 2068 N N . LYS A 1 275 ? 5.068 7.761 7.560 1.00 49.28 275 LYS A N 1
ATOM 2069 C CA . LYS A 1 275 ? 5.584 6.404 7.782 1.00 49.28 275 LYS A CA 1
ATOM 2070 C C . LYS A 1 275 ? 5.018 5.341 6.831 1.00 49.28 275 LYS A C 1
ATOM 2072 O O . LYS A 1 275 ? 5.617 4.286 6.735 1.00 49.28 275 LYS A O 1
ATOM 2077 N N . SER A 1 276 ? 3.919 5.605 6.118 1.00 45.41 276 SER A N 1
ATOM 2078 C CA . SER A 1 276 ? 3.308 4.673 5.144 1.00 45.41 276 SER A CA 1
ATOM 2079 C C . SER A 1 276 ? 3.869 4.783 3.721 1.00 45.41 276 SER A C 1
ATOM 2081 O O . SER A 1 276 ? 3.576 3.933 2.886 1.00 45.41 276 SER A O 1
ATOM 2083 N N . MET A 1 277 ? 4.649 5.830 3.430 1.00 43.78 277 MET A N 1
ATOM 2084 C CA . MET A 1 277 ? 5.398 5.994 2.169 1.00 43.78 277 MET A CA 1
ATOM 2085 C C . MET A 1 277 ? 6.830 5.442 2.218 1.00 43.78 277 MET A C 1
ATOM 2087 O O . MET A 1 277 ? 7.525 5.495 1.202 1.00 43.78 277 MET A O 1
ATOM 2091 N N . ILE A 1 278 ? 7.294 5.008 3.393 1.00 36.06 278 ILE A N 1
ATOM 2092 C CA . ILE A 1 278 ? 8.634 4.446 3.620 1.00 36.06 278 ILE A CA 1
ATOM 2093 C C . ILE A 1 278 ? 8.512 2.926 3.610 1.00 36.06 278 ILE A C 1
ATOM 2095 O O . ILE A 1 278 ? 9.395 2.294 2.994 1.00 36.06 278 ILE A O 1
#

Organism: NCBI:txid1576542

Nearest PDB structures (foldseek):
  6hqv-assembly1_A  TM=7.622E-01  e=3.592E-12  Thermochaetoides thermophila DSM 1495
  6hqv-assembly1_B  TM=7.487E-01  e=7.507E-12  Thermochaetoides thermophila DSM 1495
  5dzs-assembly2_A  TM=6.444E-01  e=6.060E-11  Clostridioides difficile 630
  3pwz-assembly1_A  TM=7.307E-01  e=6.072E-09  Pseudomonas putida
  3pgj-assembly2_C  TM=6.231E-01  e=7.521E-10  Vibrio cholerae O1 biovar El Tor str. N16961

Sequence (278 aa):
MFGYDSAFIGGTLTLPAFKSRFGPADASGNTAASLSAIIVSTFQAGCFFGAILVYYFTEKLGRRIPLMECGAIFDLGAILQVPSSGKRSHLRRSRSACSKFLPALKEPDIVGCAVTMPFKVSIMSSLDDVTEEGRVMGAINTVFLRRAADGSTRHIGTNTDCIGVREAFLQNFPEVSTKALGKPALVIGGGGACRAAVFALWKWLGASFGGELVHVASIEQAAALEAPVLVVGTVPNFPPKEEGYILEMCYHPKTRTEFFNLDEEAGWKMLYNTKSMI